Protein AF-A0A1Y5JZ80-F1 (afdb_monomer)

Solvent-accessible surface area (backbone atoms only — not comparable to full-atom values): 9994 Å² total; per-residue (Å²): 135,86,91,70,84,82,70,77,60,69,84,39,70,66,54,41,48,51,51,50,53,50,52,50,50,50,52,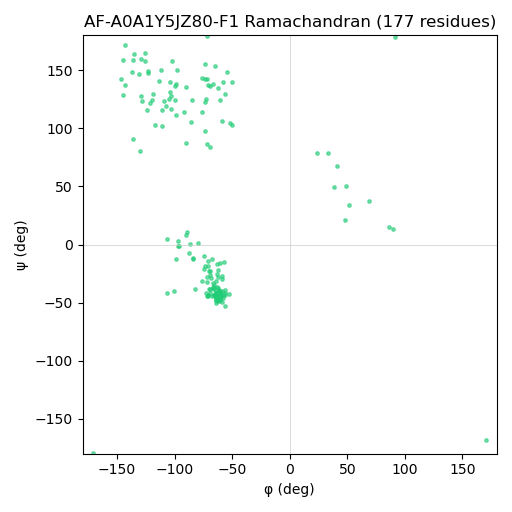53,53,50,50,54,50,49,64,58,58,73,42,54,38,54,43,29,85,79,48,58,80,76,39,93,56,36,66,60,50,42,40,58,75,70,63,65,69,82,45,95,40,28,35,41,36,38,39,32,30,85,92,37,70,45,34,67,58,26,48,68,44,52,56,52,50,50,55,53,37,47,74,71,58,29,46,77,45,81,44,55,39,81,80,45,101,58,63,75,48,65,29,23,37,19,35,35,33,28,42,33,86,67,49,70,27,32,37,31,56,52,49,61,37,84,73,38,49,80,64,90,34,70,58,57,52,40,52,53,36,43,73,74,72,38,78,63,60,41,73,52,36,84,51,51,17,43,45,40,72,50,120

Radius of gyration: 23.05 Å; Cα contacts (8 Å, |Δi|>4): 296; chains: 1; bounding box: 51×33×74 Å

Foldseek 3Di:
DDPDDPPQPCPDPVSVVVVVVVVVVVVVVVVVVCVLVVQKDFFAPPCLVVDPCLLVVLCVQVVPDQDPFKEKEWEAAPVDPLRVLLVVVVVVLVVLQVVLVYHYHYHHLVPGPDDSGQWDGWMWIAGNVSDTQETTYSDADRRNDDDPDPSSVSSVCVSVVHRNNYYRGGGIYRIGGRD

Sequence (179 aa):
MYLSKALLNLNNPKVRLYLLVLIWLVVVVSGLVYFQLASITTFDPQNEMTQSKWSEQFKRNIKWSPSENPKLIIVIDESCGCSKRAVSHMNQLQTHAVRNTYDVQIINQSLTATNLLPNTPGAVLLDASGELVYAGPLSQGLACSASSGFVELAIDNLAAGFNSNLVVTDSKGCYCKGS

Nearest PDB structures (foldseek):
  6ibl-assembly1_A  TM=6.800E-01  e=2.607E-03  Escherichia coli K-12
  1tho-assembly1_A  TM=7.320E-01  e=6.333E-03  Escherichia coli
  5zf2-assembly1_A  TM=5.881E-01  e=2.900E-02  Edwardsiella piscicida EIB202
  1x5e-assembly1_A  TM=6.288E-01  e=7.997E-02  Homo sapiens
  5jyv-assembly1_B  TM=5.848E-01  e=2.205E-01  Thermosynechococcus vestitus BP-1

pLDDT: mean 85.17, std 12.48, range [36.88, 96.88]

Mean predicted aligned error: 8.45 Å

Secondary structure (DSSP, 8-state):
---------TTSHHHHHHHHHHHHHHHHHHHHHHHHHTTEEES-TT-GGGSTTHHHHHHHHTT----SS-EEEEEE-TTSHHHHHHHHHHHHHHHHHHHTT-EEEEEEGGGSSS-SSSEESEEEEE-TTS-EEEEEES--BTT---SS-HHHHHHHHHHTT----EE--S-EEE-EEP-

Structure (mmCIF, N/CA/C/O backbone):
data_AF-A0A1Y5JZ80-F1
#
_entry.id   AF-A0A1Y5JZ80-F1
#
loop_
_atom_site.group_PDB
_atom_site.id
_atom_site.type_symbol
_atom_site.label_atom_id
_atom_site.label_alt_id
_atom_site.label_comp_id
_atom_site.label_asym_id
_atom_site.label_entity_id
_atom_site.label_seq_id
_atom_site.pdbx_PDB_ins_code
_atom_site.Cartn_x
_atom_site.Cartn_y
_atom_site.Cartn_z
_atom_site.occupancy
_atom_s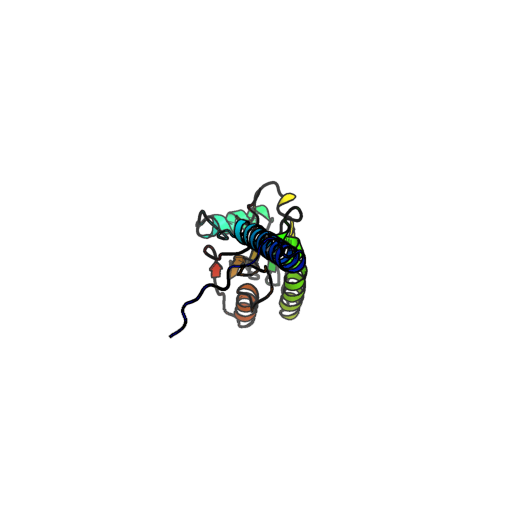ite.B_iso_or_equiv
_atom_site.auth_seq_id
_atom_site.auth_comp_id
_atom_site.auth_asym_id
_atom_site.auth_atom_id
_atom_site.pdbx_PDB_model_num
ATOM 1 N N . MET A 1 1 ? 16.178 -23.330 -56.245 1.00 36.88 1 MET A N 1
ATOM 2 C CA . MET A 1 1 ? 15.519 -22.080 -56.673 1.00 36.88 1 MET A CA 1
ATOM 3 C C . MET A 1 1 ? 15.925 -20.979 -55.695 1.00 36.88 1 MET A C 1
ATOM 5 O O . MET A 1 1 ? 15.458 -20.965 -54.570 1.00 36.88 1 MET A O 1
ATOM 9 N N . TYR A 1 2 ? 16.926 -20.191 -56.103 1.00 39.19 2 TYR A N 1
ATOM 10 C CA . TYR A 1 2 ? 17.380 -18.897 -55.564 1.00 39.19 2 TYR A CA 1
ATOM 11 C C . TYR A 1 2 ? 17.455 -18.680 -54.041 1.00 39.19 2 TYR A C 1
ATOM 13 O O . TYR A 1 2 ? 16.818 -17.792 -53.487 1.00 39.19 2 TYR A O 1
ATOM 21 N N . LEU A 1 3 ? 18.383 -19.385 -53.392 1.00 44.97 3 LEU A N 1
ATOM 22 C CA . LEU A 1 3 ? 19.111 -18.843 -52.240 1.00 44.97 3 LEU A CA 1
ATOM 23 C C . LEU A 1 3 ? 20.375 -18.158 -52.774 1.00 44.97 3 LEU A C 1
ATOM 25 O O . LEU A 1 3 ? 21.421 -18.787 -52.901 1.00 44.97 3 LEU A O 1
ATOM 29 N N . SER A 1 4 ? 20.275 -16.881 -53.150 1.00 42.75 4 SER A N 1
ATOM 30 C CA . SER A 1 4 ? 21.444 -16.097 -53.561 1.00 42.75 4 SER A CA 1
ATOM 31 C C . SER A 1 4 ? 21.414 -14.708 -52.940 1.00 42.75 4 SER A C 1
ATOM 33 O O . SER A 1 4 ? 20.842 -13.770 -53.482 1.00 42.75 4 SER A O 1
ATOM 35 N N . LYS A 1 5 ? 22.045 -14.628 -51.765 1.00 48.94 5 LYS A N 1
ATOM 36 C CA . LYS A 1 5 ? 22.928 -13.541 -51.327 1.00 48.94 5 LYS A CA 1
ATOM 37 C C . LYS A 1 5 ? 22.559 -12.145 -51.849 1.00 48.94 5 LYS A C 1
ATOM 39 O O . LYS A 1 5 ? 23.251 -11.587 -52.697 1.00 48.94 5 LYS A O 1
ATOM 44 N N . ALA A 1 6 ? 21.562 -11.523 -51.226 1.00 52.47 6 ALA A N 1
ATOM 45 C CA . ALA A 1 6 ? 21.610 -10.079 -51.044 1.00 52.47 6 ALA A CA 1
ATOM 46 C C . ALA A 1 6 ? 22.737 -9.796 -50.035 1.00 52.47 6 ALA A C 1
ATOM 48 O O . ALA A 1 6 ? 22.516 -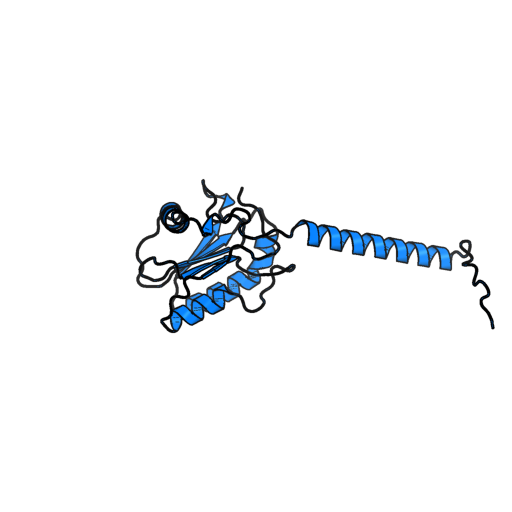9.747 -48.827 1.00 52.47 6 ALA A O 1
ATOM 49 N N . LEU A 1 7 ? 23.979 -9.715 -50.523 1.00 55.25 7 LEU A N 1
ATOM 50 C CA . LEU A 1 7 ? 25.083 -9.164 -49.746 1.00 55.25 7 LEU A CA 1
ATOM 51 C C . LEU A 1 7 ? 24.679 -7.731 -49.397 1.00 55.25 7 LEU A C 1
ATOM 53 O O . LEU A 1 7 ? 24.651 -6.866 -50.271 1.00 55.25 7 LEU A O 1
ATOM 57 N N . LEU A 1 8 ? 24.309 -7.498 -48.136 1.00 59.88 8 LEU A N 1
ATOM 58 C CA . LEU A 1 8 ? 24.167 -6.162 -47.569 1.00 59.88 8 LEU A CA 1
ATOM 59 C C . LEU A 1 8 ? 25.450 -5.396 -47.898 1.00 59.88 8 LEU A C 1
ATOM 61 O O . LEU A 1 8 ? 26.498 -5.639 -47.303 1.00 59.88 8 LEU A O 1
ATOM 65 N N . ASN A 1 9 ? 25.386 -4.507 -48.891 1.00 59.19 9 ASN A N 1
ATOM 66 C CA . ASN A 1 9 ? 26.498 -3.632 -49.217 1.00 59.19 9 ASN A CA 1
ATOM 67 C C . ASN A 1 9 ? 26.603 -2.590 -48.097 1.00 59.19 9 ASN A C 1
ATOM 69 O O . ASN A 1 9 ? 26.008 -1.514 -48.166 1.00 59.19 9 ASN A O 1
ATOM 73 N N . LEU A 1 10 ? 27.338 -2.957 -47.045 1.00 59.56 10 LEU A N 1
ATOM 74 C CA . LEU A 1 10 ? 27.595 -2.168 -45.837 1.00 59.56 10 LEU A CA 1
ATOM 75 C C . LEU A 1 10 ? 28.247 -0.806 -46.137 1.00 59.56 10 LEU A C 1
ATOM 77 O O . LEU A 1 10 ? 28.224 0.080 -45.287 1.00 59.56 10 LEU A O 1
ATOM 81 N N . ASN A 1 11 ? 28.783 -0.622 -47.348 1.00 66.38 11 ASN A N 1
ATOM 82 C CA . ASN A 1 11 ? 29.404 0.621 -47.800 1.00 66.38 11 ASN A CA 1
ATOM 83 C C . ASN A 1 11 ? 28.416 1.623 -48.422 1.00 66.38 11 ASN A C 1
ATOM 85 O O . ASN A 1 11 ? 28.797 2.757 -48.709 1.00 66.38 11 ASN A O 1
ATOM 89 N N . ASN A 1 12 ? 27.151 1.244 -48.642 1.00 79.94 12 ASN A N 1
ATOM 90 C CA . ASN A 1 12 ? 26.146 2.190 -49.117 1.00 79.94 12 ASN A CA 1
ATOM 91 C C . ASN A 1 12 ? 25.747 3.133 -47.962 1.00 79.94 12 ASN A C 1
ATOM 93 O O . ASN A 1 12 ? 25.259 2.652 -46.934 1.00 79.94 12 ASN A O 1
ATOM 97 N N . PRO A 1 13 ? 25.887 4.465 -48.112 1.00 79.81 13 PRO A N 1
ATOM 98 C CA . PRO A 1 13 ? 25.608 5.415 -47.035 1.00 79.81 13 PRO A CA 1
ATOM 99 C C . PRO A 1 13 ? 24.165 5.327 -46.520 1.00 79.81 13 PRO A C 1
ATOM 101 O O . PRO A 1 13 ? 23.934 5.535 -45.331 1.00 79.81 13 PRO A O 1
ATOM 104 N N . LYS A 1 14 ? 23.202 4.944 -47.374 1.00 84.56 14 LYS A N 1
ATOM 105 C CA . LYS A 1 14 ? 21.805 4.722 -46.969 1.00 84.56 14 LYS A CA 1
ATOM 106 C C . LYS A 1 14 ? 21.657 3.463 -46.112 1.00 84.56 14 LYS A C 1
ATOM 108 O O . LYS A 1 14 ? 20.998 3.507 -45.082 1.00 84.56 14 LYS A O 1
ATOM 113 N N . VAL A 1 15 ? 22.313 2.362 -46.492 1.00 83.19 15 VAL A N 1
ATOM 114 C CA . VAL A 1 15 ? 22.309 1.103 -45.718 1.00 83.19 15 VAL A CA 1
ATOM 115 C C . VAL A 1 15 ? 22.984 1.305 -44.361 1.00 83.19 15 VAL A C 1
ATOM 117 O O . VAL A 1 15 ? 22.452 0.865 -43.345 1.00 83.19 15 VAL A O 1
ATOM 120 N N . ARG A 1 16 ? 24.101 2.044 -44.318 1.00 85.44 16 ARG A N 1
ATOM 121 C CA . ARG A 1 16 ? 24.778 2.406 -43.065 1.00 85.44 16 ARG A CA 1
ATOM 122 C C . ARG A 1 16 ? 23.883 3.250 -42.155 1.00 85.44 16 ARG A C 1
ATOM 124 O O . ARG A 1 16 ? 23.834 2.991 -40.958 1.00 85.44 16 ARG A O 1
ATOM 131 N N . LEU A 1 17 ? 23.162 4.226 -42.714 1.00 89.38 17 LEU A N 1
ATOM 132 C CA . LEU A 1 17 ? 22.209 5.044 -41.961 1.00 89.38 17 LEU A CA 1
ATOM 133 C C . LEU A 1 17 ? 21.079 4.186 -41.374 1.00 89.38 17 LEU A C 1
ATOM 135 O O . LEU A 1 17 ? 20.812 4.283 -40.181 1.00 89.38 17 LEU A O 1
ATOM 139 N N . TYR A 1 18 ? 20.456 3.316 -42.175 1.00 91.94 18 TYR A N 1
ATOM 140 C CA . TYR A 1 18 ? 19.393 2.433 -41.685 1.00 91.94 18 TYR A CA 1
ATOM 141 C C . TYR A 1 18 ? 19.884 1.491 -40.583 1.00 91.94 18 TYR A C 1
ATOM 143 O O . TYR A 1 18 ? 19.189 1.328 -39.586 1.00 91.94 18 TYR A O 1
ATOM 151 N N . LEU A 1 19 ? 21.090 0.926 -40.711 1.00 91.81 19 LEU A N 1
ATOM 152 C CA . LEU A 1 19 ? 21.688 0.100 -39.658 1.00 91.81 19 LEU A CA 1
ATOM 153 C C . LEU A 1 19 ? 21.948 0.897 -38.376 1.00 91.81 19 LEU A C 1
ATOM 155 O O . LEU A 1 19 ? 21.644 0.403 -37.297 1.00 91.81 19 LEU A O 1
ATOM 159 N N . LEU A 1 20 ? 22.451 2.132 -38.477 1.00 93.25 20 LEU A N 1
ATOM 160 C CA . LEU A 1 20 ? 22.645 3.004 -37.314 1.00 93.25 20 LEU A CA 1
ATOM 161 C C . LEU A 1 20 ? 21.319 3.334 -36.620 1.00 93.25 20 LEU A C 1
ATOM 163 O O . LEU A 1 20 ? 21.247 3.259 -35.397 1.00 93.25 2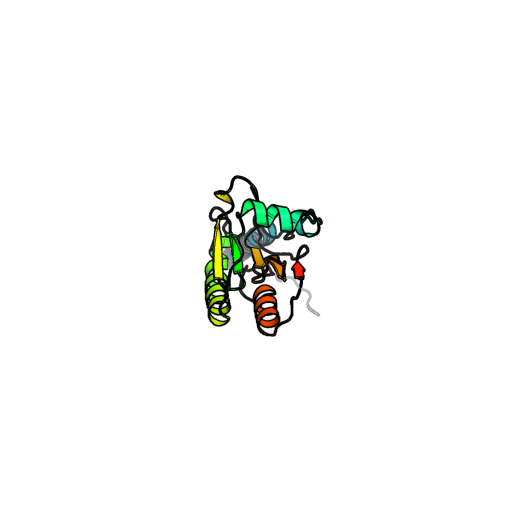0 LEU A O 1
ATOM 167 N N . VAL A 1 21 ? 20.266 3.643 -37.383 1.00 95.31 21 VAL A N 1
ATOM 168 C CA . VAL A 1 21 ? 18.922 3.896 -36.838 1.00 95.31 21 VAL A CA 1
ATOM 169 C C . VAL A 1 21 ? 18.358 2.643 -36.169 1.00 95.31 21 VAL A C 1
ATOM 171 O O . VAL A 1 21 ? 17.790 2.738 -35.086 1.00 95.31 21 VAL A O 1
ATOM 174 N N . LEU A 1 22 ? 18.545 1.467 -36.772 1.00 95.19 22 LEU A N 1
ATOM 175 C CA . LEU A 1 22 ? 18.059 0.201 -36.225 1.00 95.19 22 LEU A CA 1
ATOM 176 C C . LEU A 1 22 ? 18.806 -0.165 -34.935 1.00 95.19 22 LEU A C 1
ATOM 178 O O . LEU A 1 22 ? 18.168 -0.497 -33.941 1.00 95.19 22 LEU A O 1
ATOM 182 N N . ILE A 1 23 ? 20.135 -0.024 -34.907 1.00 95.44 23 ILE A N 1
ATOM 183 C CA . ILE A 1 23 ? 20.946 -0.225 -33.695 1.00 95.44 23 ILE A CA 1
ATOM 184 C C . ILE A 1 23 ? 20.528 0.761 -32.603 1.00 95.44 23 ILE A C 1
ATOM 186 O O . ILE A 1 23 ? 20.304 0.348 -31.468 1.00 95.44 23 ILE A O 1
ATOM 190 N N . TRP A 1 24 ? 20.379 2.045 -32.935 1.00 96.69 24 TRP A N 1
ATOM 191 C CA . TRP A 1 24 ? 19.922 3.059 -31.986 1.00 96.69 24 TRP A CA 1
ATOM 192 C C . TRP A 1 24 ? 18.549 2.704 -31.406 1.00 96.69 24 TRP A C 1
ATOM 194 O O . TRP A 1 24 ? 18.373 2.726 -30.190 1.00 96.69 24 TRP A O 1
ATOM 204 N N . LEU A 1 25 ? 17.604 2.293 -32.256 1.00 96.88 25 LEU A N 1
ATOM 205 C CA . LEU A 1 25 ? 16.268 1.880 -31.835 1.00 96.88 25 LEU A CA 1
ATOM 206 C C . LEU A 1 25 ? 16.322 0.657 -30.909 1.00 96.88 25 LEU A C 1
ATOM 208 O O . LEU A 1 25 ? 15.669 0.656 -29.869 1.00 96.88 25 LEU A O 1
ATOM 212 N N . VAL A 1 26 ? 17.144 -0.348 -31.226 1.00 96.31 26 VAL A N 1
ATOM 213 C CA . VAL A 1 26 ? 17.342 -1.529 -30.369 1.00 96.31 26 VAL A CA 1
ATOM 214 C C . VAL A 1 26 ? 17.944 -1.145 -29.017 1.00 96.31 26 VAL A C 1
ATOM 216 O O . VAL A 1 26 ? 17.473 -1.637 -27.992 1.00 96.31 26 VAL A O 1
ATOM 219 N N . VAL A 1 27 ? 18.939 -0.254 -28.980 1.00 96.12 27 VAL A N 1
ATOM 220 C CA . VAL A 1 27 ? 19.565 0.213 -27.729 1.00 96.12 27 VAL A CA 1
ATOM 221 C C . VAL A 1 27 ? 18.563 0.978 -26.865 1.00 96.12 27 VAL A C 1
ATOM 223 O O . VAL A 1 27 ? 18.467 0.708 -25.670 1.00 96.12 27 VAL A O 1
ATOM 226 N N . VAL A 1 28 ? 17.779 1.884 -27.456 1.00 95.69 28 VAL A N 1
ATOM 227 C CA . VAL A 1 28 ? 16.748 2.646 -26.734 1.00 95.69 28 VAL A CA 1
ATOM 228 C C . VAL A 1 28 ? 15.671 1.717 -26.178 1.00 95.69 28 VAL A C 1
ATOM 230 O O . VAL A 1 28 ? 15.364 1.789 -24.990 1.00 95.69 28 VAL A O 1
ATOM 233 N N . VAL A 1 29 ? 15.133 0.808 -26.997 1.00 94.31 29 VAL A N 1
ATOM 234 C CA . VAL A 1 29 ? 14.112 -0.158 -26.559 1.00 94.31 29 VAL A CA 1
ATOM 235 C C . VAL A 1 29 ? 14.656 -1.065 -25.455 1.00 94.31 29 VAL A C 1
ATOM 237 O O . VAL A 1 29 ? 13.993 -1.247 -24.437 1.00 94.31 29 VAL A O 1
ATOM 240 N N . SER A 1 30 ? 15.879 -1.578 -25.603 1.00 91.81 30 SER A N 1
ATOM 241 C CA . SER A 1 30 ? 16.511 -2.430 -24.585 1.00 91.81 30 SER A CA 1
ATOM 242 C C . SER A 1 30 ? 16.735 -1.678 -23.274 1.00 91.81 30 SER A C 1
ATOM 244 O O . SER A 1 30 ? 16.457 -2.217 -22.205 1.00 91.81 30 SER A O 1
ATOM 246 N N . GLY A 1 31 ? 17.175 -0.418 -23.345 1.00 89.12 31 GLY A N 1
ATOM 247 C CA . GLY A 1 31 ? 17.316 0.447 -22.177 1.00 89.12 31 GLY A CA 1
ATOM 248 C C . GLY A 1 31 ? 15.982 0.667 -21.464 1.00 89.12 31 GLY A C 1
ATOM 249 O O . GLY A 1 31 ? 15.894 0.466 -20.255 1.00 89.12 31 GLY A O 1
ATOM 250 N N . LEU A 1 32 ? 14.921 1.000 -22.204 1.00 84.81 32 LEU A N 1
ATOM 251 C CA . LEU A 1 32 ? 13.579 1.186 -21.640 1.00 84.81 32 LEU A CA 1
ATOM 252 C C . LEU A 1 32 ? 13.061 -0.080 -20.947 1.00 84.81 32 LEU A C 1
ATOM 254 O O . LEU A 1 32 ? 12.535 0.010 -19.839 1.00 84.81 32 LEU A O 1
ATOM 258 N N . VAL A 1 33 ? 13.243 -1.252 -21.562 1.00 83.00 33 VAL A N 1
ATOM 259 C CA . VAL A 1 33 ? 12.852 -2.538 -20.964 1.00 83.00 33 VAL A CA 1
ATOM 260 C C . VAL A 1 33 ? 13.654 -2.813 -19.694 1.00 83.00 33 VAL A C 1
ATOM 262 O O . VAL A 1 33 ? 13.068 -3.160 -18.671 1.00 83.00 33 VAL A O 1
ATOM 265 N N . TYR A 1 34 ? 14.972 -2.607 -19.721 1.00 83.81 34 TYR A N 1
ATOM 266 C CA . TYR A 1 34 ? 15.826 -2.803 -18.551 1.00 83.81 34 TYR A CA 1
ATOM 267 C C . TYR A 1 34 ? 15.391 -1.922 -17.372 1.00 83.81 34 TYR A C 1
ATOM 269 O O . TYR A 1 34 ? 15.177 -2.429 -16.273 1.00 83.81 34 TYR A O 1
ATOM 277 N N . PHE A 1 35 ? 15.184 -0.621 -17.602 1.00 75.38 35 PHE A N 1
ATOM 278 C CA . PHE A 1 35 ? 14.772 0.305 -16.543 1.00 75.38 35 PHE A CA 1
ATOM 279 C C . PHE A 1 35 ? 13.374 0.001 -15.988 1.00 75.38 35 PHE A C 1
ATOM 281 O O . PHE A 1 35 ? 13.156 0.159 -14.787 1.00 75.38 35 PHE A O 1
ATOM 288 N N . GLN A 1 36 ? 12.436 -0.458 -16.825 1.00 69.00 36 GLN A N 1
ATOM 289 C CA . GLN A 1 36 ? 11.102 -0.846 -16.356 1.00 69.00 36 GLN A CA 1
ATOM 29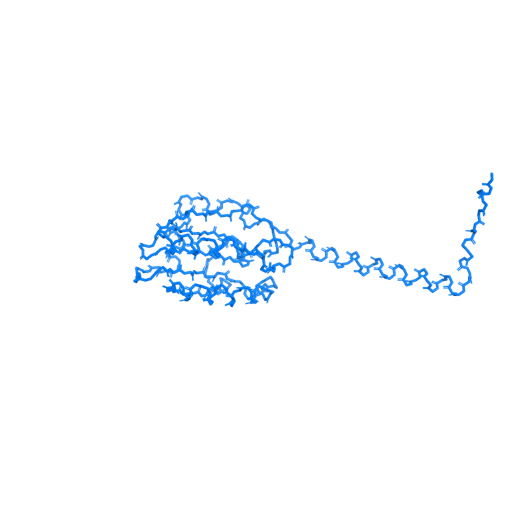0 C C . GLN A 1 36 ? 11.126 -2.140 -15.538 1.00 69.00 36 GLN A C 1
ATOM 292 O O . GLN A 1 36 ? 10.501 -2.205 -14.481 1.00 69.00 36 GLN A O 1
ATOM 297 N N . LEU A 1 37 ? 11.858 -3.160 -15.994 1.00 72.69 37 LEU A N 1
ATOM 298 C CA . LEU A 1 37 ? 11.878 -4.464 -15.330 1.00 72.69 37 LEU A CA 1
ATOM 299 C C . LEU A 1 37 ? 12.724 -4.473 -14.050 1.00 72.69 37 LEU A C 1
ATOM 301 O O . LEU A 1 37 ? 12.376 -5.175 -13.104 1.00 72.69 37 LEU A O 1
ATOM 305 N N . ALA A 1 38 ? 13.788 -3.668 -13.979 1.00 69.12 38 ALA A N 1
ATOM 306 C CA . ALA A 1 38 ? 14.652 -3.583 -12.798 1.00 69.12 38 ALA A CA 1
ATOM 307 C C . ALA A 1 38 ? 13.932 -3.065 -11.537 1.00 69.12 38 ALA A C 1
ATOM 309 O O . ALA A 1 38 ? 14.439 -3.240 -10.434 1.00 69.12 38 ALA A O 1
ATOM 310 N N . SER A 1 39 ? 12.762 -2.436 -11.688 1.00 66.75 39 SER A N 1
ATOM 311 C CA . SER A 1 39 ? 11.982 -1.877 -10.574 1.00 66.75 39 SER A CA 1
ATOM 312 C C . SER A 1 39 ? 10.861 -2.802 -10.079 1.00 66.75 39 SER A C 1
ATOM 314 O O . SER A 1 39 ? 10.083 -2.396 -9.219 1.00 66.75 39 SER A O 1
ATOM 316 N N . ILE A 1 40 ? 10.730 -4.017 -10.627 1.00 75.88 40 ILE A N 1
ATOM 317 C CA . ILE A 1 40 ? 9.681 -4.955 -10.214 1.00 75.88 40 ILE A CA 1
ATOM 318 C C . ILE A 1 40 ? 10.155 -5.743 -9.000 1.00 75.88 40 ILE A C 1
ATOM 320 O O . ILE A 1 40 ? 11.160 -6.449 -9.058 1.00 75.88 40 ILE A O 1
ATOM 324 N N . THR A 1 41 ? 9.376 -5.696 -7.928 1.00 82.94 41 THR A N 1
ATOM 325 C CA . THR A 1 41 ? 9.593 -6.514 -6.734 1.00 82.94 41 THR A CA 1
ATOM 326 C C . THR A 1 41 ? 8.272 -7.114 -6.259 1.00 82.94 41 THR A C 1
ATOM 328 O O . THR A 1 41 ? 7.192 -6.694 -6.683 1.00 82.94 41 THR A O 1
ATOM 331 N N . THR A 1 42 ? 8.356 -8.127 -5.401 1.00 86.31 42 THR A N 1
ATOM 332 C CA . THR A 1 42 ? 7.207 -8.637 -4.641 1.00 86.31 42 THR A CA 1
ATOM 333 C C . THR A 1 42 ? 6.835 -7.628 -3.561 1.00 86.31 42 THR A C 1
ATOM 335 O O . THR A 1 42 ? 7.737 -7.021 -2.993 1.00 86.31 42 THR A O 1
ATOM 338 N N . PHE A 1 43 ? 5.548 -7.433 -3.276 1.00 87.50 43 PHE A N 1
ATOM 339 C CA . PHE A 1 43 ? 5.071 -6.426 -2.326 1.00 87.50 43 PHE A CA 1
ATOM 340 C C . PHE A 1 43 ? 5.522 -6.683 -0.881 1.00 87.50 43 PHE A C 1
ATOM 342 O O . PHE A 1 43 ? 5.995 -5.757 -0.233 1.00 87.50 43 PHE A O 1
ATOM 349 N N . ASP A 1 44 ? 5.466 -7.925 -0.409 1.00 89.88 44 ASP A N 1
ATOM 350 C CA . ASP A 1 44 ? 5.954 -8.317 0.917 1.00 89.88 44 ASP A CA 1
ATOM 351 C C . ASP A 1 44 ? 6.878 -9.544 0.809 1.00 89.88 44 ASP A C 1
ATOM 353 O O . ASP A 1 44 ? 6.453 -10.677 1.032 1.00 89.88 44 ASP A O 1
ATOM 357 N N . PRO A 1 45 ? 8.160 -9.352 0.440 1.00 86.12 45 PRO A N 1
ATOM 358 C CA . PRO A 1 45 ? 9.090 -10.458 0.209 1.00 86.12 45 PRO A CA 1
ATOM 359 C C . PRO A 1 45 ? 9.352 -11.326 1.445 1.00 86.12 45 PRO A C 1
ATOM 361 O O . PRO A 1 45 ? 9.814 -12.455 1.301 1.00 86.12 45 PRO A O 1
ATOM 364 N N . GLN A 1 46 ? 9.113 -10.785 2.644 1.00 87.44 46 GLN A N 1
ATOM 365 C CA . GLN A 1 46 ? 9.388 -11.443 3.922 1.00 87.44 46 GLN A CA 1
ATOM 366 C C . GLN A 1 46 ? 8.114 -11.915 4.636 1.00 87.44 46 GLN A C 1
ATOM 368 O O . GLN A 1 46 ? 8.198 -12.440 5.748 1.00 87.44 46 GLN A O 1
ATOM 373 N N . ASN A 1 47 ? 6.946 -11.770 3.999 1.00 88.44 47 ASN A N 1
ATOM 374 C CA . ASN A 1 47 ? 5.636 -12.094 4.565 1.00 88.44 47 ASN A CA 1
ATOM 375 C C . ASN A 1 47 ? 5.401 -11.453 5.946 1.00 88.44 47 ASN A C 1
ATOM 377 O O . ASN A 1 47 ? 4.758 -12.046 6.818 1.00 88.44 47 ASN A O 1
ATOM 381 N N . GLU A 1 48 ? 5.933 -10.248 6.163 1.00 87.56 48 GLU A N 1
ATOM 382 C CA . GLU A 1 48 ? 5.775 -9.484 7.402 1.00 87.56 48 GLU A CA 1
ATOM 383 C C . GLU A 1 48 ? 4.301 -9.262 7.737 1.00 87.56 48 GLU A C 1
ATOM 385 O O . GLU A 1 48 ? 3.900 -9.414 8.888 1.00 87.56 48 GLU A O 1
ATOM 390 N N . MET A 1 49 ? 3.472 -9.004 6.728 1.00 87.75 49 MET A N 1
ATOM 391 C CA . MET A 1 49 ? 2.055 -8.689 6.895 1.00 87.75 49 MET A CA 1
ATOM 392 C C . MET A 1 49 ? 1.204 -9.902 7.272 1.00 87.75 49 MET A 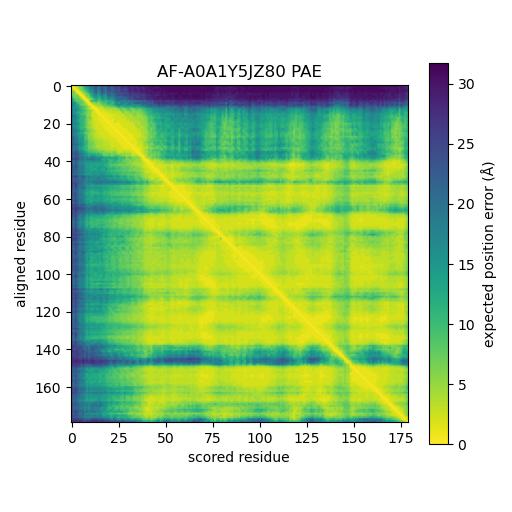C 1
ATOM 394 O O . MET A 1 49 ? 0.104 -9.745 7.797 1.00 87.75 49 MET A O 1
ATOM 398 N N . THR A 1 50 ? 1.720 -11.113 7.047 1.00 85.94 50 THR A N 1
ATOM 399 C CA . THR A 1 50 ? 1.061 -12.366 7.456 1.00 85.94 50 THR A CA 1
ATOM 400 C C . THR A 1 50 ? 1.376 -12.719 8.914 1.00 85.94 50 THR A C 1
ATOM 402 O O . THR A 1 50 ? 0.734 -13.583 9.514 1.00 85.94 50 THR A O 1
ATOM 405 N N . GLN A 1 51 ? 2.359 -12.055 9.530 1.00 85.00 51 GLN A N 1
ATOM 406 C CA . GLN A 1 51 ? 2.701 -12.301 10.927 1.00 85.00 51 GLN A CA 1
ATOM 407 C C . GLN A 1 51 ? 1.586 -11.796 11.850 1.00 85.00 51 GLN A C 1
ATOM 409 O O . GLN A 1 51 ? 1.109 -10.670 11.714 1.00 85.00 51 GLN A O 1
ATOM 414 N N . SER A 1 52 ? 1.221 -12.586 12.868 1.00 77.31 52 SER A N 1
ATOM 415 C CA . SER A 1 52 ? 0.051 -12.296 13.721 1.00 77.31 52 SER A CA 1
ATOM 416 C C . SER A 1 52 ? 0.116 -10.969 14.489 1.00 77.31 52 SER A C 1
ATOM 418 O O . SER A 1 52 ? -0.897 -10.504 15.003 1.00 77.31 52 SER A O 1
ATOM 420 N N . LYS A 1 53 ? 1.301 -10.356 14.593 1.00 87.69 53 LYS A N 1
ATOM 421 C CA . LYS A 1 53 ? 1.525 -9.099 15.320 1.00 87.69 53 LYS A CA 1
ATOM 422 C C . LYS A 1 53 ? 1.569 -7.866 14.423 1.00 87.69 53 LYS A C 1
ATOM 424 O O . LYS A 1 53 ? 1.532 -6.761 14.967 1.00 87.69 53 LYS A O 1
ATOM 429 N N . TRP A 1 54 ? 1.661 -8.033 13.103 1.00 91.75 54 TRP A N 1
ATOM 430 C CA . TRP A 1 54 ? 1.887 -6.917 12.189 1.00 91.75 54 TRP A CA 1
ATOM 431 C C . TRP A 1 54 ? 0.724 -5.920 12.211 1.00 91.75 54 TRP A C 1
ATOM 433 O O . TRP A 1 54 ? 0.956 -4.732 12.411 1.00 91.75 54 TRP A O 1
ATOM 443 N N . SER A 1 55 ? -0.524 -6.387 12.119 1.00 89.44 55 SER A N 1
ATOM 444 C CA . SER A 1 55 ? -1.713 -5.517 12.135 1.00 89.44 55 SER A CA 1
ATOM 445 C C . SER A 1 55 ? -1.811 -4.685 13.421 1.00 89.44 55 SER A C 1
ATOM 447 O O . SER A 1 55 ? -2.102 -3.489 13.391 1.00 89.44 55 SER A O 1
ATOM 449 N N . GLU A 1 56 ? -1.490 -5.289 14.565 1.00 90.38 56 GLU A N 1
ATOM 450 C CA . GLU A 1 56 ? -1.457 -4.611 15.861 1.00 90.38 56 GLU A CA 1
ATOM 451 C C . GLU A 1 56 ? -0.293 -3.615 15.975 1.00 90.38 56 GLU A C 1
ATOM 453 O O . GLU A 1 56 ? -0.443 -2.537 16.554 1.00 90.38 56 GLU A O 1
ATOM 458 N N . GLN A 1 57 ? 0.879 -3.946 15.425 1.00 91.75 57 GLN A N 1
ATOM 459 C CA . GLN A 1 57 ? 2.011 -3.016 15.332 1.00 91.75 57 GLN A CA 1
ATOM 460 C C . GLN A 1 57 ? 1.681 -1.829 14.429 1.00 91.75 57 GLN A C 1
ATOM 462 O O . GLN A 1 57 ? 1.917 -0.689 14.824 1.00 91.75 57 GLN A O 1
ATOM 467 N N . PHE A 1 58 ? 1.076 -2.086 13.271 1.00 92.19 58 PHE A N 1
ATOM 468 C CA . PHE A 1 58 ? 0.621 -1.065 12.340 1.00 92.19 58 PHE A CA 1
ATOM 469 C C . PHE A 1 58 ? -0.339 -0.093 13.032 1.00 92.19 58 PHE A C 1
ATOM 471 O O . PHE A 1 58 ? -0.063 1.106 13.065 1.00 92.19 58 PHE A O 1
ATOM 478 N N . LYS A 1 59 ? -1.394 -0.605 13.690 1.00 92.00 59 LYS A N 1
ATOM 479 C CA . LYS A 1 59 ? -2.356 0.210 14.454 1.00 92.00 59 LYS A CA 1
ATOM 480 C C . LYS A 1 59 ? -1.684 1.067 15.528 1.00 92.00 59 LYS A C 1
ATOM 482 O O . LYS A 1 59 ? -2.026 2.240 15.670 1.00 92.00 59 LYS A O 1
ATOM 487 N N . ARG A 1 60 ? -0.699 0.529 16.257 1.00 91.88 60 ARG A N 1
ATOM 488 C CA . ARG A 1 60 ? 0.072 1.308 17.244 1.00 91.88 60 ARG A CA 1
ATOM 489 C C . ARG A 1 60 ? 0.912 2.407 16.597 1.00 91.88 60 ARG A C 1
ATOM 491 O O . ARG A 1 60 ? 0.913 3.529 17.098 1.00 91.88 60 ARG A O 1
ATOM 498 N N . ASN A 1 61 ? 1.587 2.109 15.490 1.00 91.00 61 ASN A N 1
ATOM 499 C CA . ASN A 1 61 ? 2.468 3.057 14.805 1.00 91.00 61 ASN A CA 1
ATOM 500 C C . ASN A 1 61 ? 1.693 4.235 14.201 1.00 91.00 61 ASN A C 1
ATOM 502 O O . ASN A 1 61 ? 2.182 5.363 14.222 1.00 91.00 61 ASN A O 1
ATOM 506 N N . ILE A 1 62 ? 0.459 4.003 13.743 1.00 90.69 62 ILE A N 1
ATOM 507 C CA . ILE A 1 62 ? -0.429 5.072 13.261 1.00 90.69 62 ILE A CA 1
ATOM 508 C C . ILE A 1 62 ? -1.251 5.736 14.377 1.00 90.69 62 ILE A C 1
ATOM 510 O O . ILE A 1 62 ? -2.043 6.630 14.088 1.00 90.69 62 ILE A O 1
ATOM 514 N N . LYS A 1 63 ? -1.082 5.306 15.640 1.00 90.50 63 LYS A N 1
ATOM 515 C CA . LYS A 1 63 ? -1.900 5.723 16.795 1.00 90.50 63 LYS A CA 1
ATOM 516 C C . LYS A 1 63 ? -3.399 5.624 16.494 1.00 90.50 63 LYS A C 1
ATOM 518 O O . LYS A 1 63 ? -4.144 6.587 16.667 1.00 90.50 63 LYS A O 1
ATOM 523 N N . TRP A 1 64 ? -3.819 4.467 15.987 1.00 89.56 64 TRP A N 1
ATOM 524 C CA . TRP A 1 64 ? -5.204 4.235 15.601 1.00 89.56 64 TRP A CA 1
ATOM 525 C C . TRP A 1 64 ? -6.150 4.451 16.790 1.00 89.56 64 TRP A C 1
ATOM 527 O O . TRP A 1 64 ? -5.856 4.053 17.918 1.00 89.56 64 TRP A O 1
ATOM 537 N N . SER A 1 65 ? -7.291 5.071 16.508 1.00 86.56 65 SER A N 1
ATOM 538 C CA . SER A 1 65 ? -8.386 5.304 17.444 1.00 86.56 65 SER A CA 1
ATOM 539 C C . SER A 1 65 ? -9.688 4.867 16.776 1.00 86.56 65 SER A C 1
ATOM 541 O O . SER A 1 65 ? -9.806 5.067 15.559 1.00 86.56 65 SER A O 1
ATOM 543 N N . PRO A 1 66 ? -10.663 4.343 17.543 1.00 85.81 66 PRO A N 1
ATOM 544 C CA . PRO A 1 66 ? -12.006 4.083 17.040 1.00 85.81 66 PRO A CA 1
ATOM 545 C C . PRO A 1 66 ? -12.582 5.312 16.335 1.00 85.81 66 PRO A C 1
ATOM 547 O O . PRO A 1 66 ? -12.376 6.442 16.791 1.00 85.81 66 PRO A O 1
ATOM 550 N N . SER A 1 67 ? -13.271 5.077 15.220 1.00 84.44 67 SER A N 1
ATOM 551 C CA . SER A 1 67 ? -13.977 6.092 14.431 1.00 84.44 67 SER A CA 1
ATOM 552 C C . SER A 1 67 ? -15.409 5.622 14.188 1.00 84.44 67 SER A C 1
ATOM 554 O O . SER A 1 67 ? -15.698 4.431 14.280 1.00 84.44 67 SER A O 1
ATOM 556 N N . GLU A 1 68 ? -16.304 6.553 13.871 1.00 89.06 68 GLU A N 1
ATOM 557 C CA . GLU A 1 68 ? -17.662 6.216 13.428 1.00 89.06 68 GLU A CA 1
ATOM 558 C C . GLU A 1 68 ? -17.648 5.539 12.050 1.00 89.06 68 GLU A C 1
ATOM 560 O O . GLU A 1 68 ? -18.494 4.694 11.765 1.00 89.06 68 GLU A O 1
ATOM 565 N N . ASN A 1 69 ? -16.648 5.863 11.224 1.00 94.12 69 ASN A N 1
ATOM 566 C CA . ASN A 1 69 ? -16.524 5.382 9.855 1.00 94.12 69 ASN A CA 1
ATOM 567 C C . ASN A 1 69 ? -15.331 4.426 9.686 1.00 94.12 69 ASN A C 1
ATOM 569 O O . ASN A 1 69 ? -14.297 4.603 10.342 1.00 94.12 69 ASN A O 1
ATOM 573 N N . PRO A 1 70 ? -15.412 3.459 8.752 1.00 95.56 70 PRO A N 1
ATOM 574 C CA . PRO A 1 70 ? -14.242 2.731 8.272 1.00 95.56 70 PRO A CA 1
ATOM 575 C C . PRO A 1 70 ? -13.159 3.685 7.766 1.00 95.56 70 PRO A C 1
ATOM 577 O O . PRO A 1 70 ? -13.459 4.749 7.221 1.00 95.56 70 PRO A O 1
ATOM 580 N N . LYS A 1 71 ? -11.891 3.295 7.910 1.00 95.88 71 LYS A N 1
ATOM 581 C CA . LYS A 1 71 ? -10.745 4.132 7.548 1.00 95.88 71 LYS A CA 1
ATOM 582 C C . LYS A 1 71 ? -9.860 3.450 6.516 1.00 95.88 71 LYS A C 1
ATOM 584 O O . LYS A 1 71 ? -9.305 2.382 6.765 1.00 95.88 71 LYS A O 1
ATOM 589 N N . LEU A 1 72 ? -9.682 4.111 5.378 1.00 96.19 72 LEU A N 1
ATOM 590 C CA . LEU A 1 72 ? -8.705 3.777 4.354 1.00 96.19 72 LEU A CA 1
ATOM 591 C C . LEU A 1 72 ? -7.406 4.550 4.615 1.00 96.19 72 LEU A C 1
ATOM 593 O O . LEU A 1 72 ? -7.353 5.774 4.490 1.00 96.19 72 LEU A O 1
ATOM 597 N N . ILE A 1 73 ? -6.337 3.829 4.932 1.00 96.06 73 ILE A N 1
ATOM 598 C CA . ILE A 1 73 ? -4.994 4.375 5.102 1.00 96.06 73 ILE A CA 1
ATOM 599 C C . ILE A 1 73 ? -4.173 4.048 3.858 1.00 96.06 73 ILE A C 1
ATOM 601 O O . ILE A 1 73 ? -3.906 2.885 3.571 1.00 96.06 73 ILE A O 1
ATOM 605 N N . ILE A 1 74 ? -3.738 5.070 3.129 1.00 94.75 74 ILE A N 1
ATOM 606 C CA . ILE A 1 74 ? -2.834 4.936 1.986 1.00 94.75 74 ILE A CA 1
ATOM 607 C C . ILE A 1 74 ? -1.422 5.271 2.459 1.00 94.75 74 ILE A C 1
ATOM 609 O O . ILE A 1 74 ? -1.178 6.356 2.984 1.00 94.75 74 ILE A O 1
ATOM 613 N N . VAL A 1 75 ? -0.481 4.353 2.260 1.00 94.12 75 VAL A N 1
ATOM 614 C CA . VAL A 1 75 ? 0.920 4.525 2.652 1.00 94.12 75 VAL A CA 1
ATOM 615 C C . VAL A 1 75 ? 1.772 4.702 1.401 1.00 94.12 75 VAL A C 1
ATOM 617 O O . VAL A 1 75 ? 1.776 3.856 0.501 1.00 94.12 75 VAL A O 1
ATOM 620 N N . ILE A 1 76 ? 2.499 5.814 1.346 1.00 92.81 76 ILE A N 1
ATOM 621 C CA . ILE A 1 76 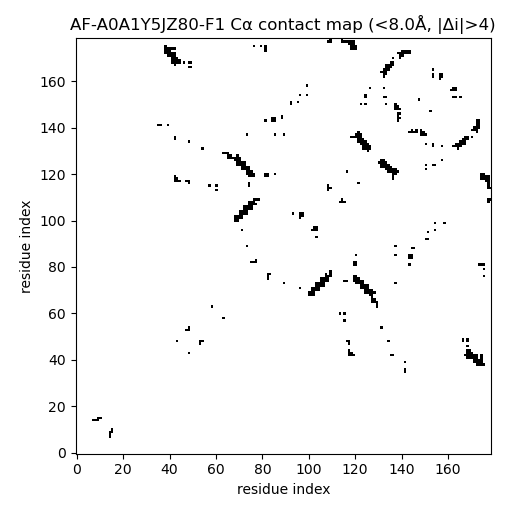? 3.359 6.193 0.224 1.00 92.81 76 ILE A CA 1
ATOM 622 C C . ILE A 1 76 ? 4.777 6.486 0.696 1.00 92.81 76 ILE A C 1
ATOM 624 O O . ILE A 1 76 ? 5.018 6.727 1.876 1.00 92.81 76 ILE A O 1
ATOM 628 N N . ASP A 1 77 ? 5.697 6.534 -0.259 1.00 90.88 77 ASP A N 1
ATOM 629 C CA . ASP A 1 77 ? 7.009 7.151 -0.094 1.00 90.88 77 ASP A CA 1
ATOM 630 C C . ASP A 1 77 ? 7.198 8.214 -1.185 1.00 90.88 77 ASP A C 1
ATOM 632 O O . ASP A 1 77 ? 7.213 7.896 -2.376 1.00 90.88 77 ASP A O 1
ATOM 636 N N . GLU A 1 78 ? 7.310 9.487 -0.809 1.00 86.81 78 GLU A N 1
ATOM 637 C CA . GLU A 1 78 ? 7.484 10.593 -1.767 1.00 86.81 78 GLU A CA 1
ATOM 638 C C . GLU A 1 78 ? 8.852 10.603 -2.467 1.00 86.81 78 GLU A C 1
ATOM 640 O O . GLU A 1 78 ? 8.983 11.149 -3.571 1.00 86.81 78 GLU A O 1
ATOM 645 N N . SER A 1 79 ? 9.865 9.973 -1.864 1.00 83.38 79 SER A N 1
ATOM 646 C CA . SER A 1 79 ? 11.184 9.810 -2.483 1.00 83.38 79 SER A CA 1
ATOM 647 C C . SER A 1 79 ? 11.148 8.812 -3.651 1.00 83.38 79 SER A C 1
ATOM 649 O O . SER A 1 79 ? 11.996 8.846 -4.547 1.00 83.38 79 SER A O 1
ATOM 651 N N . CYS A 1 80 ? 10.104 7.981 -3.703 1.00 82.12 80 CYS A N 1
ATOM 652 C CA . CYS A 1 80 ? 9.911 6.923 -4.679 1.00 82.12 80 CYS A CA 1
ATOM 653 C C . CYS A 1 80 ? 9.139 7.377 -5.935 1.00 82.12 80 CYS A C 1
ATOM 655 O O . CYS A 1 80 ? 8.071 7.994 -5.885 1.00 82.12 80 CYS A O 1
ATOM 657 N N . GLY A 1 81 ? 9.630 6.974 -7.113 1.00 81.88 81 GLY A N 1
ATOM 658 C CA . GLY A 1 81 ? 8.964 7.230 -8.396 1.00 81.88 81 GLY A CA 1
ATOM 659 C C . GLY A 1 81 ? 7.656 6.451 -8.614 1.00 81.88 81 GLY A C 1
ATOM 660 O O . GLY A 1 81 ? 6.799 6.927 -9.359 1.00 81.88 81 GLY A O 1
ATOM 661 N N . CYS A 1 82 ? 7.474 5.282 -7.982 1.00 83.69 82 CYS A N 1
ATOM 662 C CA . CYS A 1 82 ? 6.229 4.506 -8.090 1.00 83.69 82 CYS A CA 1
ATOM 663 C C . CYS A 1 82 ? 5.048 5.252 -7.425 1.00 83.69 82 CYS A C 1
ATOM 665 O O . CYS A 1 82 ? 3.968 5.303 -8.011 1.00 83.69 82 CYS A O 1
ATOM 667 N N . SER A 1 83 ? 5.261 5.940 -6.292 1.00 85.00 83 SER A N 1
ATOM 668 C CA . SER A 1 83 ? 4.232 6.772 -5.637 1.00 85.00 83 SER A CA 1
ATOM 669 C C . SER A 1 83 ? 3.744 7.911 -6.538 1.00 85.00 83 SER A C 1
ATOM 671 O O . SER A 1 83 ? 2.545 8.154 -6.644 1.00 85.00 83 SER A O 1
ATOM 673 N N . LYS A 1 84 ? 4.658 8.567 -7.268 1.00 84.88 84 LYS A N 1
ATOM 674 C CA . LYS A 1 84 ? 4.313 9.658 -8.201 1.00 84.88 84 LYS A CA 1
ATOM 675 C C . LYS A 1 84 ? 3.416 9.188 -9.347 1.00 84.88 84 LYS A C 1
ATOM 677 O O . LYS A 1 84 ? 2.528 9.917 -9.773 1.00 84.88 84 LYS A O 1
ATOM 682 N N . ARG A 1 85 ? 3.635 7.966 -9.841 1.00 83.69 85 ARG A N 1
ATOM 683 C CA . ARG A 1 85 ? 2.804 7.361 -10.896 1.00 83.69 85 ARG A CA 1
ATOM 684 C C . ARG A 1 85 ? 1.423 6.952 -10.382 1.00 83.69 85 ARG A C 1
ATOM 686 O O . ARG A 1 85 ? 0.446 7.064 -11.114 1.00 83.69 85 ARG A O 1
ATOM 693 N N . ALA A 1 86 ? 1.339 6.546 -9.118 1.00 84.62 86 ALA A N 1
ATOM 694 C CA . ALA A 1 86 ? 0.105 6.097 -8.487 1.00 84.62 86 ALA A CA 1
ATOM 695 C C . ALA A 1 86 ? -0.887 7.227 -8.135 1.00 84.62 86 ALA A C 1
ATOM 697 O O . ALA A 1 86 ? -2.037 6.932 -7.823 1.00 84.62 86 ALA A O 1
ATOM 698 N N . VAL A 1 87 ? -0.499 8.508 -8.226 1.00 87.31 87 VAL A N 1
ATOM 699 C CA . VAL A 1 87 ? -1.336 9.664 -7.824 1.00 87.31 87 VAL A CA 1
ATOM 700 C C . VAL A 1 87 ? -2.723 9.652 -8.473 1.00 87.31 87 VAL A C 1
ATOM 702 O O . VAL A 1 87 ? -3.724 9.888 -7.800 1.00 87.31 87 VAL A O 1
ATOM 705 N N . SER A 1 88 ? -2.811 9.337 -9.770 1.00 87.88 88 SER A N 1
ATOM 706 C CA . SER A 1 88 ? -4.109 9.260 -10.454 1.00 87.88 88 SER A CA 1
ATOM 707 C C . SER A 1 88 ? -5.017 8.187 -9.846 1.00 87.88 88 SER A C 1
ATOM 709 O O . SER A 1 88 ? -6.219 8.410 -9.718 1.00 87.88 88 SER A O 1
ATOM 711 N N . HIS A 1 89 ? -4.457 7.035 -9.471 1.00 86.50 89 HIS A N 1
ATOM 712 C CA . HIS A 1 89 ? -5.206 5.942 -8.851 1.00 86.50 89 HIS A CA 1
ATOM 713 C C . HIS A 1 89 ? -5.589 6.272 -7.406 1.00 86.50 89 HIS A C 1
ATOM 715 O O . HIS A 1 89 ? -6.739 6.084 -7.026 1.00 86.50 89 HIS A O 1
ATOM 721 N N . MET A 1 90 ? -4.682 6.875 -6.632 1.00 88.94 90 MET A N 1
ATOM 722 C CA . MET A 1 90 ? -4.974 7.357 -5.276 1.00 88.94 90 MET A CA 1
ATOM 723 C C . MET A 1 90 ? -6.154 8.333 -5.249 1.00 88.94 90 MET A C 1
ATOM 725 O O . MET A 1 90 ? -7.037 8.200 -4.407 1.00 88.94 90 MET A O 1
ATOM 729 N N . ASN A 1 91 ? -6.210 9.277 -6.193 1.00 90.50 91 ASN A N 1
ATOM 730 C CA . ASN A 1 91 ? -7.310 10.241 -6.276 1.00 90.50 91 ASN A CA 1
ATOM 731 C C . ASN A 1 91 ? -8.655 9.556 -6.574 1.00 90.50 91 ASN A C 1
ATOM 733 O O . ASN A 1 91 ? -9.687 9.916 -5.997 1.00 90.50 91 ASN A O 1
ATOM 737 N N . GLN A 1 92 ? -8.651 8.554 -7.459 1.00 90.06 92 GLN A N 1
ATOM 738 C CA . GLN A 1 92 ? -9.840 7.752 -7.762 1.00 90.06 92 GLN A CA 1
ATOM 739 C C . GLN A 1 92 ? -10.291 6.954 -6.538 1.00 90.06 92 GLN A C 1
ATOM 741 O O . GLN A 1 92 ? -11.476 6.965 -6.202 1.00 90.06 92 GLN A O 1
ATOM 746 N N . LEU A 1 93 ? -9.344 6.332 -5.838 1.00 90.31 93 LEU A N 1
ATOM 747 C CA . LEU A 1 93 ? -9.607 5.536 -4.651 1.00 90.31 93 LEU A CA 1
ATOM 748 C C . LEU A 1 93 ? -10.133 6.391 -3.493 1.00 90.31 93 LEU A C 1
ATOM 750 O O . LEU A 1 93 ? -11.118 6.018 -2.867 1.00 90.31 93 LEU A O 1
ATOM 754 N N . GLN A 1 94 ? -9.554 7.569 -3.252 1.00 93.12 94 GLN A N 1
ATOM 755 C CA . GLN A 1 94 ? -10.053 8.514 -2.250 1.00 93.12 94 GLN A CA 1
ATOM 756 C C . GLN A 1 94 ? -11.490 8.939 -2.563 1.00 93.12 94 GLN A C 1
ATOM 758 O O . GLN A 1 94 ? -12.349 8.923 -1.687 1.00 93.12 94 GLN A O 1
ATOM 763 N N . THR A 1 95 ? -11.773 9.270 -3.825 1.00 93.00 95 THR A N 1
ATOM 764 C CA . THR A 1 95 ? -13.135 9.617 -4.259 1.00 93.00 95 THR A CA 1
ATOM 765 C C . THR A 1 95 ? -14.099 8.447 -4.049 1.00 93.00 95 THR A C 1
ATOM 767 O O . THR A 1 95 ? -15.242 8.636 -3.640 1.00 93.00 95 THR A O 1
ATOM 770 N N . HIS A 1 96 ? -13.660 7.221 -4.326 1.00 92.75 96 HIS A N 1
ATOM 771 C CA . HIS A 1 96 ? -14.464 6.021 -4.137 1.00 92.75 96 HIS A CA 1
ATOM 772 C C . HIS A 1 96 ? -14.711 5.700 -2.651 1.00 92.75 96 HIS A C 1
ATOM 774 O O . HIS A 1 96 ? -15.849 5.424 -2.284 1.00 92.75 96 HIS A O 1
ATOM 780 N N . ALA A 1 97 ? -13.705 5.841 -1.789 1.00 93.81 97 ALA A N 1
ATOM 781 C CA . ALA A 1 97 ? -13.825 5.661 -0.343 1.00 93.81 97 ALA A CA 1
ATOM 782 C C . ALA A 1 97 ? -14.770 6.698 0.290 1.00 93.81 97 ALA A C 1
ATOM 784 O O . ALA A 1 97 ? -15.700 6.335 1.006 1.00 93.81 97 ALA A O 1
ATOM 785 N N . VAL A 1 98 ? -14.612 7.982 -0.049 1.00 94.31 98 VAL A N 1
ATOM 786 C CA . VAL A 1 98 ? -15.480 9.055 0.469 1.00 94.31 98 VAL A CA 1
ATOM 787 C C . VAL A 1 98 ? -16.938 8.855 0.045 1.00 94.31 98 VAL A C 1
ATOM 789 O O . VAL A 1 98 ? -17.841 9.084 0.845 1.00 94.31 98 VAL A O 1
ATOM 792 N N . ARG A 1 99 ? -17.196 8.372 -1.180 1.00 94.81 99 ARG A N 1
ATOM 793 C CA . ARG A 1 99 ? -18.564 8.035 -1.626 1.00 94.81 99 ARG A CA 1
ATOM 794 C C . ARG A 1 99 ? -19.214 6.921 -0.806 1.00 94.81 99 ARG A C 1
ATOM 796 O O . ARG A 1 99 ? -20.433 6.912 -0.693 1.00 94.81 99 ARG A O 1
ATOM 803 N N . ASN A 1 100 ? -18.416 6.022 -0.240 1.00 93.19 100 ASN A N 1
ATOM 804 C CA . ASN A 1 100 ? -18.880 4.967 0.654 1.00 93.19 100 ASN A CA 1
ATOM 805 C C . ASN A 1 100 ? -18.879 5.398 2.136 1.00 93.19 100 ASN A C 1
ATOM 807 O O . ASN A 1 100 ? -19.171 4.581 3.000 1.00 93.19 100 ASN A O 1
ATOM 811 N N . THR A 1 101 ? -18.634 6.682 2.438 1.00 94.69 101 THR A N 1
ATOM 812 C CA . THR A 1 101 ? -18.571 7.247 3.804 1.00 94.69 101 THR A CA 1
ATOM 813 C C . THR A 1 101 ? -17.355 6.765 4.601 1.00 94.69 101 THR A C 1
ATOM 815 O O . THR A 1 101 ? -17.458 6.467 5.784 1.00 94.69 101 THR A O 1
ATOM 818 N N . TYR A 1 102 ? -16.198 6.606 3.950 1.00 95.12 102 TYR A N 1
ATOM 819 C CA . TYR A 1 102 ? -14.978 6.128 4.611 1.00 95.12 102 TYR A CA 1
ATOM 820 C C . TYR A 1 102 ? -14.022 7.296 4.844 1.00 95.12 102 TYR A C 1
ATOM 822 O O . TYR A 1 102 ? -13.830 8.144 3.967 1.00 95.12 102 TYR A O 1
ATOM 830 N N . ASP A 1 103 ? -13.372 7.304 6.003 1.00 95.06 103 ASP A N 1
ATOM 831 C CA . ASP A 1 103 ? -12.294 8.239 6.301 1.00 95.06 103 ASP A CA 1
ATOM 832 C C . ASP A 1 103 ? -11.060 7.863 5.473 1.00 95.06 103 ASP A C 1
ATOM 834 O O . ASP A 1 103 ? -10.697 6.691 5.383 1.00 95.06 103 ASP A O 1
ATOM 838 N N . VAL A 1 104 ? -10.368 8.847 4.897 1.00 94.88 104 VAL A N 1
ATOM 839 C CA . VAL A 1 104 ? -9.142 8.606 4.122 1.00 94.88 104 VAL A CA 1
ATOM 840 C C . VAL A 1 104 ? -7.968 9.318 4.776 1.00 94.88 104 VAL A C 1
ATOM 842 O O . VAL A 1 104 ? -8.031 10.514 5.053 1.00 94.88 104 VAL A O 1
ATOM 845 N N . GLN A 1 105 ? -6.875 8.591 4.993 1.00 94.56 105 GLN A N 1
ATOM 846 C CA . GLN A 1 105 ? -5.629 9.130 5.526 1.00 94.56 105 GLN A CA 1
ATOM 847 C C . GLN A 1 105 ? -4.462 8.721 4.632 1.00 94.56 105 GLN A C 1
ATOM 849 O O . GLN A 1 105 ? -4.267 7.540 4.364 1.00 94.56 105 GLN A O 1
ATOM 854 N N . ILE A 1 106 ? -3.654 9.688 4.204 1.00 94.19 106 ILE A N 1
ATOM 855 C CA . ILE A 1 106 ? -2.419 9.427 3.459 1.00 94.19 106 ILE A CA 1
ATOM 856 C C . ILE A 1 106 ? -1.242 9.605 4.417 1.00 94.19 106 ILE A C 1
ATOM 858 O O . ILE A 1 106 ? -1.140 10.630 5.091 1.00 94.19 106 ILE A O 1
ATOM 862 N N . ILE A 1 107 ? -0.361 8.611 4.487 1.00 94.12 107 ILE A N 1
ATOM 863 C CA . ILE A 1 107 ? 0.840 8.637 5.319 1.00 94.12 107 ILE A CA 1
ATOM 864 C C . ILE A 1 107 ? 2.061 8.495 4.421 1.00 94.12 107 ILE A C 1
ATOM 866 O O . ILE A 1 107 ? 2.190 7.521 3.680 1.00 94.12 107 ILE A O 1
ATOM 870 N N . ASN A 1 108 ? 2.976 9.456 4.519 1.00 92.75 108 ASN A N 1
ATOM 871 C CA . ASN A 1 108 ? 4.291 9.336 3.911 1.00 92.75 108 ASN A CA 1
ATOM 872 C C . ASN A 1 108 ? 5.233 8.600 4.875 1.00 92.75 108 ASN A C 1
ATOM 874 O O . ASN A 1 108 ? 5.664 9.169 5.879 1.00 92.75 108 ASN A O 1
ATOM 878 N N . GLN A 1 109 ? 5.540 7.334 4.588 1.00 90.38 109 GLN A N 1
ATOM 879 C CA . GLN A 1 109 ? 6.343 6.508 5.487 1.00 90.38 109 GLN A CA 1
ATOM 880 C C . GLN A 1 109 ? 7.812 6.931 5.561 1.00 90.38 109 GLN A C 1
ATOM 882 O O . GLN A 1 109 ? 8.439 6.679 6.585 1.00 90.38 109 GLN A O 1
ATOM 887 N N . SER A 1 110 ? 8.355 7.634 4.560 1.00 87.38 110 SER A N 1
ATOM 888 C CA . SER A 1 110 ? 9.733 8.151 4.647 1.00 87.38 110 SER A CA 1
ATOM 889 C C . SER A 1 110 ? 9.898 9.250 5.704 1.00 87.38 110 SER A C 1
ATOM 891 O O . SER A 1 110 ? 11.017 9.584 6.082 1.00 87.38 110 SER A O 1
ATOM 893 N N . LEU A 1 111 ? 8.788 9.782 6.230 1.00 86.88 111 LEU A N 1
ATOM 894 C CA . LEU A 1 111 ? 8.764 10.713 7.362 1.00 86.88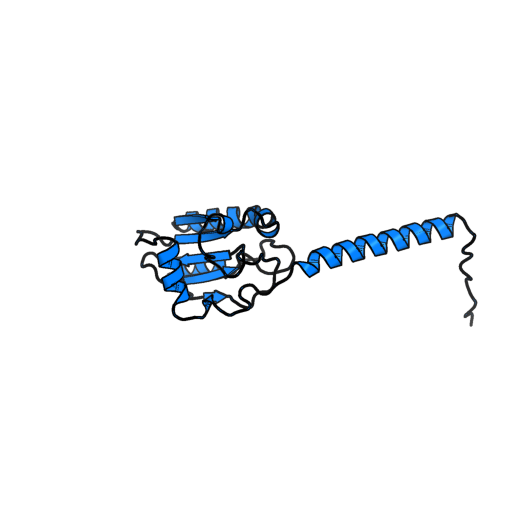 111 LEU A CA 1
ATOM 895 C C . LEU A 1 111 ? 8.481 10.018 8.704 1.00 86.88 111 LEU A C 1
ATOM 897 O O . LEU A 1 111 ? 8.425 10.676 9.743 1.00 86.88 111 LEU A O 1
ATOM 901 N N . THR A 1 112 ? 8.264 8.702 8.700 1.00 85.81 112 THR A N 1
ATOM 902 C CA . THR A 1 112 ? 7.968 7.925 9.907 1.00 85.81 112 THR A CA 1
ATOM 903 C C . THR A 1 112 ? 9.227 7.246 10.437 1.00 85.81 112 THR A C 1
ATOM 905 O O . THR A 1 112 ? 10.125 6.897 9.681 1.00 85.81 112 THR A O 1
ATOM 908 N N . ALA A 1 113 ? 9.301 7.039 11.754 1.00 82.69 113 ALA A N 1
ATOM 909 C CA . ALA A 1 113 ? 10.454 6.386 12.383 1.00 82.69 113 ALA A CA 1
ATOM 910 C C . ALA A 1 113 ? 10.546 4.876 12.083 1.00 82.69 113 ALA A C 1
ATOM 912 O O . ALA A 1 113 ? 11.563 4.252 12.372 1.00 82.69 113 ALA A O 1
ATOM 913 N N . THR A 1 114 ? 9.473 4.278 11.562 1.00 85.38 114 THR A N 1
ATOM 914 C CA . THR A 1 114 ? 9.350 2.839 11.311 1.00 85.38 114 THR A CA 1
ATOM 915 C C . THR A 1 114 ? 8.570 2.603 10.029 1.00 85.38 114 THR A C 1
ATOM 917 O O . THR A 1 114 ? 7.503 3.193 9.865 1.00 85.38 114 THR A O 1
ATOM 920 N N . ASN A 1 115 ? 9.018 1.670 9.191 1.00 88.38 115 ASN A N 1
ATOM 921 C CA . ASN A 1 115 ? 8.253 1.260 8.016 1.00 88.38 115 ASN A CA 1
ATOM 922 C C . ASN A 1 115 ? 6.890 0.688 8.413 1.00 88.38 115 ASN A C 1
ATOM 924 O O . ASN A 1 115 ? 6.792 -0.235 9.221 1.00 88.38 115 ASN A O 1
ATOM 928 N N . LEU A 1 116 ? 5.834 1.270 7.845 1.00 91.12 116 LEU A N 1
ATOM 929 C CA . LEU A 1 116 ? 4.460 0.824 8.062 1.00 91.12 116 LEU A CA 1
ATOM 930 C C . LEU A 1 116 ? 4.108 -0.360 7.158 1.00 91.12 116 LEU A C 1
ATOM 932 O O . LEU A 1 116 ? 3.418 -1.281 7.591 1.00 91.12 116 LEU A O 1
ATOM 936 N N . LEU A 1 117 ? 4.599 -0.330 5.917 1.00 91.94 117 LEU A N 1
ATOM 937 C CA . LEU A 1 117 ? 4.483 -1.415 4.952 1.00 91.94 117 LEU A CA 1
ATOM 938 C C . LEU A 1 117 ? 5.873 -1.855 4.477 1.00 91.94 117 LEU A C 1
ATOM 940 O O . LEU A 1 117 ? 6.772 -1.009 4.387 1.00 91.94 117 LEU A O 1
ATOM 944 N N . PRO A 1 118 ? 6.045 -3.146 4.128 1.00 90.38 118 PRO A N 1
ATOM 945 C CA . PRO A 1 118 ? 7.305 -3.656 3.591 1.00 90.38 118 PRO A CA 1
ATOM 946 C C . PRO A 1 118 ? 7.722 -2.906 2.326 1.00 90.38 118 PRO A C 1
ATOM 948 O O . PRO A 1 118 ? 8.879 -2.506 2.201 1.00 90.38 118 PRO A O 1
ATOM 951 N N . ASN A 1 119 ? 6.764 -2.656 1.427 1.00 90.50 119 ASN A N 1
ATOM 952 C CA . ASN A 1 119 ? 6.960 -1.856 0.227 1.00 90.50 119 ASN A CA 1
ATOM 953 C C . ASN A 1 119 ? 5.801 -0.864 -0.010 1.00 90.50 119 ASN A C 1
ATOM 955 O O . ASN A 1 119 ? 4.682 -1.057 0.464 1.00 90.50 119 ASN A O 1
ATOM 959 N N . THR A 1 120 ? 6.060 0.195 -0.784 1.00 90.56 120 THR A N 1
ATOM 960 C CA . THR A 1 120 ? 5.093 1.252 -1.154 1.00 90.56 120 THR A CA 1
ATOM 961 C C . THR A 1 120 ? 5.001 1.452 -2.669 1.00 90.56 120 THR A C 1
ATOM 963 O O . THR A 1 120 ? 5.946 1.120 -3.387 1.00 90.56 120 THR A O 1
ATOM 966 N N . PRO A 1 121 ? 3.906 2.024 -3.205 1.00 90.62 121 PRO A N 1
ATOM 967 C CA . PRO A 1 121 ? 2.681 2.444 -2.517 1.00 90.62 121 PRO A CA 1
ATOM 968 C C . PRO A 1 121 ? 1.760 1.270 -2.150 1.00 90.62 121 PRO A C 1
ATOM 970 O O . PRO A 1 121 ? 1.606 0.313 -2.913 1.00 90.62 121 PRO A O 1
ATOM 973 N N . GLY A 1 122 ? 1.112 1.373 -0.992 1.00 92.75 122 GLY A N 1
ATOM 974 C CA . GLY A 1 122 ? 0.193 0.365 -0.462 1.00 92.75 122 GLY A CA 1
ATOM 975 C C . GLY A 1 122 ? -0.999 0.979 0.266 1.00 92.75 122 GLY A C 1
ATOM 976 O O . GLY A 1 122 ? -1.051 2.190 0.486 1.00 92.75 122 GLY A O 1
ATOM 977 N N . ALA A 1 123 ? -1.967 0.144 0.627 1.00 94.44 123 ALA A N 1
ATOM 978 C CA . ALA A 1 123 ? -3.153 0.556 1.362 1.00 94.44 123 ALA A CA 1
ATOM 979 C C . ALA A 1 123 ? -3.502 -0.444 2.466 1.00 94.44 123 ALA A C 1
ATOM 981 O O . ALA A 1 123 ? -3.292 -1.650 2.323 1.00 94.44 123 ALA A O 1
ATOM 982 N N . VAL A 1 124 ? -4.068 0.083 3.548 1.00 95.75 124 VAL A N 1
ATOM 983 C CA . VAL A 1 124 ? -4.650 -0.669 4.656 1.00 95.75 124 VAL A CA 1
ATOM 984 C C . VAL A 1 124 ? -6.060 -0.140 4.897 1.00 95.75 124 VAL A C 1
ATOM 986 O O . VAL A 1 124 ? -6.237 1.054 5.123 1.00 95.75 124 VAL A O 1
ATOM 989 N N . LEU A 1 125 ? -7.062 -1.013 4.838 1.00 95.88 125 LEU A N 1
ATOM 990 C CA . LEU A 1 125 ? -8.451 -0.697 5.164 1.00 95.88 125 LEU A CA 1
ATOM 991 C C . LEU A 1 125 ? -8.782 -1.305 6.523 1.00 95.88 125 LEU A C 1
ATOM 993 O O . LEU A 1 125 ? -8.615 -2.511 6.723 1.00 95.88 125 LEU A O 1
ATOM 997 N N . LEU A 1 126 ? -9.250 -0.459 7.432 1.00 95.62 126 LEU A N 1
ATOM 998 C CA . LEU A 1 126 ? -9.768 -0.849 8.735 1.00 95.62 126 LEU A CA 1
ATOM 999 C C . LEU A 1 126 ? -11.263 -0.546 8.776 1.00 95.62 126 LEU 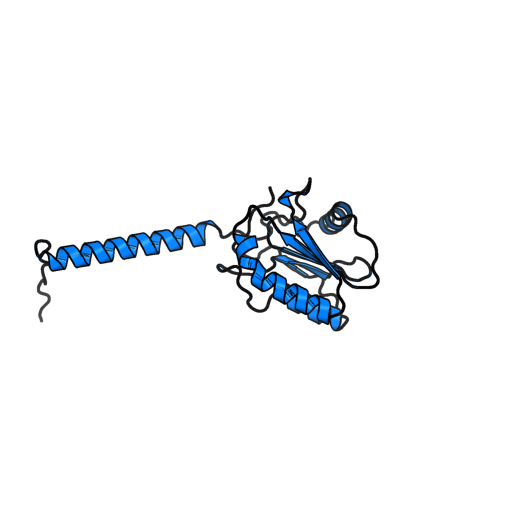A C 1
ATOM 1001 O O . LEU A 1 126 ? -11.697 0.489 8.263 1.00 95.62 126 LEU A O 1
ATOM 1005 N N . ASP A 1 127 ? -12.047 -1.423 9.389 1.00 94.88 127 ASP A N 1
ATOM 1006 C CA . ASP A 1 127 ? -13.444 -1.116 9.682 1.00 94.88 127 ASP A CA 1
ATOM 1007 C C . ASP A 1 127 ? -13.557 -0.072 10.820 1.00 94.88 127 ASP A C 1
ATOM 1009 O O . ASP A 1 127 ? -12.556 0.399 11.373 1.00 94.88 127 ASP A O 1
ATOM 1013 N N . ALA A 1 128 ? -14.786 0.303 11.184 1.00 93.00 128 ALA A N 1
ATOM 1014 C CA . ALA A 1 128 ? -15.029 1.246 12.280 1.00 93.00 128 ALA A CA 1
ATOM 1015 C C . ALA A 1 128 ? -14.548 0.717 13.654 1.00 93.00 128 ALA A C 1
ATOM 1017 O O . ALA A 1 128 ? -14.203 1.499 14.543 1.00 93.00 128 ALA A O 1
ATOM 1018 N N . SER A 1 129 ? -14.481 -0.611 13.824 1.00 91.75 129 SER A N 1
ATOM 1019 C CA . SER A 1 129 ? -14.031 -1.275 15.054 1.00 91.75 129 SER A CA 1
ATOM 1020 C C . SER A 1 129 ? -12.504 -1.425 15.154 1.00 91.75 129 SER A C 1
ATOM 1022 O O . SER A 1 129 ? -11.978 -1.709 16.233 1.00 91.75 129 SER A O 1
ATOM 1024 N N . GLY A 1 130 ? -11.780 -1.175 14.059 1.00 91.94 130 GLY A N 1
ATOM 1025 C CA . GLY A 1 130 ? -10.333 -1.355 13.954 1.00 91.94 130 GLY A CA 1
ATOM 1026 C C . GLY A 1 130 ? -9.906 -2.768 13.565 1.00 91.94 130 GLY A C 1
ATOM 1027 O O . GLY A 1 130 ? -8.732 -3.121 13.743 1.00 91.94 130 GLY A O 1
ATOM 1028 N N . GLU A 1 131 ? -10.833 -3.580 13.064 1.00 93.12 131 GLU A N 1
ATOM 1029 C CA . GLU A 1 131 ? -10.550 -4.859 12.430 1.00 93.12 131 GLU A CA 1
ATOM 1030 C C . GLU A 1 131 ? -9.939 -4.639 11.042 1.00 93.12 131 GLU A C 1
ATOM 1032 O O . GLU A 1 131 ? -10.290 -3.711 10.308 1.00 93.12 131 GLU A O 1
ATOM 1037 N N . LEU A 1 132 ? -8.985 -5.500 10.685 1.00 94.38 132 LEU A N 1
ATOM 1038 C CA . LEU A 1 132 ? -8.345 -5.463 9.381 1.00 94.38 132 LEU A CA 1
ATOM 1039 C C . LEU A 1 132 ? -9.302 -5.979 8.304 1.00 94.38 132 LEU A C 1
ATOM 1041 O O . LEU A 1 132 ? -9.781 -7.105 8.390 1.00 94.38 132 LEU A O 1
ATOM 1045 N N . VAL A 1 133 ? -9.521 -5.169 7.270 1.00 95.12 133 VAL A N 1
ATOM 1046 C CA . VAL A 1 133 ? -10.346 -5.533 6.109 1.00 95.12 133 VAL A CA 1
ATOM 1047 C C . VAL A 1 133 ? -9.489 -5.807 4.885 1.00 95.12 133 VAL A C 1
ATOM 1049 O O . VAL A 1 133 ? -9.729 -6.766 4.151 1.00 95.12 133 VAL A O 1
ATOM 1052 N N . TYR A 1 134 ? -8.472 -4.974 4.671 1.00 95.12 134 TYR A N 1
ATOM 1053 C CA . TYR A 1 134 ? -7.515 -5.137 3.586 1.00 95.12 134 TYR A CA 1
ATOM 1054 C C . TYR A 1 134 ? -6.133 -4.656 4.004 1.00 95.12 134 TYR A C 1
ATOM 1056 O O . TYR A 1 134 ? -6.016 -3.620 4.658 1.00 95.12 134 TYR A O 1
ATOM 1064 N N . ALA A 1 135 ? -5.086 -5.350 3.571 1.00 94.88 135 ALA A N 1
ATOM 1065 C CA . ALA A 1 135 ? -3.734 -4.813 3.551 1.00 94.88 135 ALA A CA 1
ATOM 1066 C C . ALA A 1 135 ? -2.965 -5.335 2.341 1.00 94.88 135 ALA A C 1
ATOM 1068 O O . ALA A 1 135 ? -2.890 -6.541 2.113 1.00 94.88 135 ALA A O 1
ATOM 1069 N N . GLY A 1 136 ? -2.352 -4.439 1.576 1.00 92.62 136 GLY A N 1
ATOM 1070 C CA . GLY A 1 136 ? -1.627 -4.857 0.385 1.00 92.62 136 GLY A CA 1
ATOM 1071 C C . GLY A 1 136 ? -1.173 -3.702 -0.497 1.00 92.62 136 GLY A C 1
ATOM 1072 O O . GLY A 1 136 ? -1.252 -2.534 -0.098 1.00 92.62 136 GLY A O 1
ATOM 1073 N N . PRO A 1 137 ? -0.710 -4.005 -1.719 1.00 91.12 137 PRO A N 1
ATOM 1074 C CA . PRO A 1 137 ? -0.330 -2.987 -2.680 1.00 91.12 137 PRO A CA 1
ATOM 1075 C C . PRO A 1 137 ? -1.538 -2.157 -3.098 1.00 91.12 137 PRO A C 1
ATOM 1077 O O . PRO A 1 137 ? -2.674 -2.635 -3.112 1.00 91.12 137 PRO A O 1
ATOM 1080 N N . LEU A 1 138 ? -1.279 -0.917 -3.508 1.00 87.44 138 LEU A N 1
ATOM 1081 C CA . LEU A 1 138 ? -2.329 -0.073 -4.068 1.00 87.44 138 LEU A CA 1
ATOM 1082 C C . LEU A 1 138 ? -2.784 -0.596 -5.441 1.00 87.44 138 LEU A C 1
ATOM 1084 O O . LEU A 1 138 ? -3.964 -0.584 -5.757 1.00 87.44 138 LEU A O 1
ATOM 1088 N N . SER A 1 139 ? -1.845 -1.084 -6.253 1.00 78.81 139 SER A N 1
ATOM 1089 C CA . SER A 1 139 ? -2.079 -1.579 -7.614 1.00 78.81 139 SER A CA 1
ATOM 1090 C C . SER A 1 139 ? -1.172 -2.769 -7.932 1.00 78.81 139 SER A C 1
ATOM 1092 O O . SER A 1 139 ? -0.109 -2.936 -7.324 1.00 78.81 139 SER A O 1
ATOM 1094 N N . GLN A 1 140 ? -1.564 -3.575 -8.920 1.00 73.69 140 GLN A N 1
ATOM 1095 C CA . GLN A 1 140 ? -0.734 -4.649 -9.474 1.00 73.69 140 GLN A CA 1
ATOM 1096 C C . GLN A 1 140 ? -0.114 -4.251 -10.819 1.00 73.69 140 GLN A C 1
ATOM 1098 O O . GLN A 1 140 ? -0.625 -3.384 -11.528 1.00 73.69 140 GLN A O 1
ATOM 1103 N N . GLY A 1 141 ? 0.981 -4.918 -11.192 1.00 69.94 141 GLY A N 1
ATOM 1104 C CA . GLY A 1 141 ? 1.548 -4.830 -12.535 1.00 69.94 141 GLY A CA 1
ATOM 1105 C C . GLY A 1 141 ? 2.616 -3.751 -12.742 1.00 69.94 141 GLY A C 1
ATOM 1106 O O . GLY A 1 141 ? 3.010 -3.005 -11.845 1.00 69.94 141 GLY A O 1
ATOM 1107 N N . LEU A 1 142 ? 3.127 -3.720 -13.975 1.00 64.31 142 LEU A N 1
ATOM 1108 C CA . LEU A 1 142 ? 4.339 -2.991 -14.373 1.00 64.31 142 LEU A CA 1
ATOM 1109 C C . LEU A 1 142 ? 4.172 -1.470 -14.404 1.00 64.31 142 LEU A C 1
ATOM 1111 O O . LEU A 1 142 ? 5.138 -0.733 -14.229 1.00 64.31 142 LEU A O 1
ATOM 1115 N N . ALA A 1 143 ? 2.950 -1.001 -14.643 1.00 62.72 143 ALA A N 1
ATOM 1116 C CA . ALA A 1 143 ? 2.680 0.402 -14.925 1.00 62.72 143 ALA A CA 1
ATOM 1117 C C . ALA A 1 143 ? 2.231 1.217 -13.697 1.00 62.72 143 ALA A C 1
ATOM 1119 O O . ALA A 1 143 ? 1.979 2.411 -13.844 1.00 62.72 143 ALA A O 1
ATOM 1120 N N . CYS A 1 144 ? 2.103 0.612 -12.503 1.00 64.12 144 CYS A N 1
ATOM 1121 C CA . CYS A 1 144 ? 1.419 1.225 -11.343 1.00 64.12 144 CYS A CA 1
ATOM 1122 C C . CYS A 1 144 ? 0.041 1.829 -11.697 1.00 64.12 144 CYS A C 1
ATOM 1124 O O . CYS A 1 144 ? -0.418 2.747 -11.019 1.00 64.12 144 CYS A O 1
ATOM 1126 N N . SER A 1 145 ? -0.576 1.397 -12.800 1.00 58.84 145 SER A N 1
ATOM 1127 C CA . SER A 1 145 ? -1.775 2.013 -13.359 1.00 58.84 145 SER A CA 1
ATOM 1128 C C . SER A 1 145 ? -3.006 1.229 -12.935 1.00 58.84 145 SER A C 1
ATOM 1130 O O . SER A 1 145 ? -2.990 0.001 -12.992 1.00 58.84 145 SER A O 1
ATOM 1132 N N . ALA A 1 146 ? -4.066 1.949 -12.575 1.00 56.00 146 ALA A N 1
ATOM 1133 C CA . ALA A 1 146 ? -5.343 1.407 -12.135 1.00 56.00 146 ALA A CA 1
ATOM 1134 C C . ALA A 1 146 ? -5.902 0.364 -13.122 1.00 56.00 146 ALA A C 1
ATOM 1136 O O . ALA A 1 146 ? -6.436 0.708 -14.176 1.00 56.00 146 ALA A O 1
ATOM 1137 N N . SER A 1 147 ? -5.813 -0.915 -12.771 1.00 52.50 147 SER A N 1
ATOM 1138 C CA . SER A 1 147 ? -6.690 -1.953 -13.308 1.00 52.50 147 SER A CA 1
ATOM 1139 C C . SER A 1 147 ? -7.469 -2.514 -12.126 1.00 52.50 147 SER A C 1
ATOM 1141 O O . SER A 1 147 ? -6.868 -3.223 -11.324 1.00 52.50 147 SER A O 1
ATOM 1143 N N . SER A 1 148 ? -8.742 -2.108 -11.986 1.00 59.81 148 SER A N 1
ATOM 1144 C CA . SER A 1 148 ? -9.747 -2.612 -11.022 1.00 59.81 148 SER A CA 1
ATOM 1145 C C . SER A 1 148 ? -9.130 -3.255 -9.772 1.00 59.81 148 SER A C 1
ATOM 1147 O O . SER A 1 148 ? -8.957 -4.476 -9.717 1.00 59.81 148 SER A O 1
ATOM 1149 N N . GLY A 1 149 ? -8.684 -2.411 -8.841 1.00 72.50 149 GLY A N 1
ATOM 1150 C CA . GLY A 1 149 ? -7.800 -2.813 -7.757 1.00 72.50 149 GLY A CA 1
ATOM 1151 C C . GLY A 1 149 ? -8.491 -3.632 -6.667 1.00 72.50 149 GLY A C 1
ATOM 1152 O O . GLY A 1 149 ? -9.697 -3.554 -6.436 1.00 72.50 149 GLY A O 1
ATOM 1153 N N . PHE A 1 150 ? -7.683 -4.426 -5.966 1.00 84.88 150 PHE A N 1
ATOM 1154 C CA . PHE A 1 150 ? -8.099 -5.199 -4.791 1.00 84.88 150 PHE A CA 1
ATOM 1155 C C . PHE A 1 150 ? -8.653 -4.302 -3.680 1.00 84.88 150 PHE A C 1
ATOM 1157 O O . PHE A 1 150 ? -9.482 -4.747 -2.890 1.00 84.88 150 PHE A O 1
ATOM 1164 N N . VAL A 1 151 ? -8.212 -3.041 -3.636 1.00 91.12 151 VAL A N 1
ATOM 1165 C CA . VAL A 1 151 ? -8.648 -2.071 -2.632 1.00 91.12 151 VAL A CA 1
ATOM 1166 C C . VAL A 1 151 ? -10.089 -1.635 -2.878 1.00 91.12 151 VAL A C 1
ATOM 1168 O O . VAL A 1 151 ? -10.872 -1.602 -1.937 1.00 91.12 151 VAL A O 1
ATOM 1171 N N . GLU A 1 152 ? -10.461 -1.348 -4.126 1.00 91.81 152 GLU A N 1
ATOM 1172 C CA . GLU A 1 152 ? -11.837 -1.017 -4.506 1.00 91.81 152 GLU A CA 1
ATOM 1173 C C . GLU A 1 152 ? -12.784 -2.172 -4.192 1.00 91.81 152 GLU A C 1
ATOM 1175 O O . GLU A 1 152 ? -13.813 -1.960 -3.563 1.00 91.81 152 GLU A O 1
ATOM 1180 N N . LEU A 1 153 ? -12.387 -3.406 -4.519 1.00 90.94 153 LEU A N 1
ATOM 1181 C CA . LEU A 1 153 ? -13.174 -4.588 -4.168 1.00 90.94 153 LEU A CA 1
ATOM 1182 C C . LEU A 1 153 ? -13.359 -4.727 -2.648 1.00 90.94 153 LEU A C 1
ATOM 1184 O O . LEU A 1 153 ? -14.447 -5.064 -2.189 1.00 90.94 153 LEU A O 1
ATOM 1188 N N . ALA A 1 154 ? -12.316 -4.463 -1.857 1.00 93.56 154 ALA A N 1
ATOM 1189 C CA . ALA A 1 154 ? -12.414 -4.507 -0.400 1.00 93.56 154 ALA A CA 1
ATOM 1190 C C . ALA A 1 154 ? -13.328 -3.404 0.162 1.00 93.56 154 ALA A C 1
ATOM 1192 O O . ALA A 1 154 ? -14.064 -3.661 1.115 1.00 93.56 154 ALA A O 1
ATOM 1193 N N . ILE A 1 155 ? -13.308 -2.206 -0.434 1.00 94.50 155 ILE A N 1
ATOM 1194 C CA . ILE A 1 155 ? -14.222 -1.108 -0.090 1.00 94.50 155 ILE A CA 1
ATOM 1195 C C . ILE A 1 155 ? -15.666 -1.505 -0.411 1.00 94.50 155 ILE A C 1
ATOM 1197 O O . ILE A 1 155 ? -16.527 -1.410 0.458 1.00 94.50 155 ILE A O 1
ATOM 1201 N N . ASP A 1 156 ? -15.927 -2.002 -1.619 1.00 94.12 156 ASP A N 1
ATOM 1202 C CA . ASP A 1 156 ? -17.269 -2.405 -2.046 1.00 94.12 156 ASP A CA 1
ATOM 1203 C C . ASP A 1 156 ? -17.822 -3.554 -1.184 1.00 94.12 156 ASP A C 1
ATOM 1205 O O . ASP A 1 156 ? -18.979 -3.519 -0.758 1.00 94.12 156 ASP A O 1
ATOM 1209 N N . ASN A 1 157 ? -16.990 -4.549 -0.856 1.00 94.38 157 ASN A N 1
ATOM 1210 C CA . ASN A 1 157 ? -17.384 -5.655 0.019 1.00 94.38 157 ASN A CA 1
ATOM 1211 C C . ASN A 1 157 ? -17.737 -5.170 1.426 1.00 94.38 157 ASN A C 1
ATOM 1213 O O . ASN A 1 157 ? -18.769 -5.568 1.969 1.00 94.38 157 ASN A O 1
ATOM 1217 N N . LEU A 1 158 ? -16.915 -4.293 2.009 1.00 95.62 158 LEU A N 1
ATOM 1218 C CA . LEU A 1 158 ? -17.180 -3.761 3.341 1.00 95.62 158 LEU A CA 1
ATOM 1219 C C . LEU A 1 158 ? -18.444 -2.892 3.351 1.00 95.62 158 LEU A C 1
ATOM 1221 O O . LEU A 1 158 ? -19.234 -2.983 4.288 1.00 95.62 158 LEU A O 1
ATOM 1225 N N . ALA A 1 159 ? -18.689 -2.116 2.291 1.00 94.19 159 ALA A N 1
ATOM 1226 C CA . ALA A 1 159 ? -19.907 -1.322 2.134 1.00 94.19 159 ALA A CA 1
ATOM 1227 C C . ALA A 1 159 ? -21.157 -2.213 2.030 1.00 94.19 159 ALA A C 1
ATOM 1229 O O . ALA A 1 159 ? -22.224 -1.844 2.516 1.00 94.19 159 ALA A O 1
ATOM 1230 N N . ALA A 1 160 ? -21.012 -3.414 1.465 1.00 94.62 160 ALA A N 1
ATOM 1231 C CA . ALA A 1 160 ? -22.044 -4.446 1.442 1.00 94.62 160 ALA A CA 1
ATOM 1232 C C . ALA A 1 160 ? -22.170 -5.243 2.762 1.00 94.62 160 ALA A C 1
ATOM 1234 O O . ALA A 1 160 ? -23.005 -6.142 2.848 1.00 94.62 160 ALA A O 1
ATOM 1235 N N . GLY A 1 161 ? -21.374 -4.923 3.790 1.00 92.69 161 GLY A N 1
ATOM 1236 C CA . GLY A 1 161 ? -21.403 -5.575 5.102 1.00 92.69 161 GLY A CA 1
ATOM 1237 C C . GLY A 1 161 ? -20.489 -6.797 5.237 1.00 92.69 161 GLY A C 1
ATOM 1238 O O . GLY A 1 161 ? -20.618 -7.545 6.205 1.00 92.69 161 GLY A O 1
ATOM 1239 N N . PHE A 1 162 ? -19.566 -7.014 4.295 1.00 93.38 162 PHE A N 1
ATOM 1240 C CA . PHE A 1 162 ? -18.645 -8.151 4.296 1.00 93.38 162 PHE A CA 1
ATOM 1241 C C . PHE A 1 162 ? -17.203 -7.715 4.563 1.00 93.38 162 PHE A C 1
ATOM 1243 O O . PHE A 1 162 ? -16.566 -7.053 3.742 1.00 93.38 162 PHE A O 1
ATOM 1250 N N . ASN A 1 163 ? -16.641 -8.165 5.686 1.00 93.31 163 ASN A N 1
ATOM 1251 C CA . ASN A 1 163 ? -15.213 -8.025 5.937 1.00 93.31 163 ASN A CA 1
ATOM 1252 C C . ASN A 1 163 ? -14.438 -9.061 5.097 1.00 93.31 163 ASN A C 1
ATOM 1254 O O . ASN A 1 163 ? -14.568 -10.267 5.304 1.00 93.31 163 ASN A O 1
ATOM 1258 N N . SER A 1 164 ? -13.641 -8.585 4.135 1.00 88.31 164 SER A N 1
ATOM 1259 C CA . SER A 1 164 ? -12.858 -9.452 3.241 1.00 88.31 164 SER A CA 1
ATOM 1260 C C . SER A 1 164 ? -11.631 -10.077 3.914 1.00 88.31 164 SER A C 1
ATOM 1262 O O . SER A 1 164 ? -11.127 -11.072 3.399 1.00 88.31 164 SER A O 1
ATOM 1264 N N . ASN A 1 165 ? -11.140 -9.491 5.016 1.00 91.25 165 ASN A N 1
ATOM 1265 C CA . ASN A 1 165 ? -9.901 -9.859 5.711 1.00 91.25 165 ASN A CA 1
ATOM 1266 C C . ASN A 1 165 ? -8.764 -10.247 4.741 1.00 91.25 165 ASN A C 1
ATOM 1268 O O . ASN A 1 165 ? -8.163 -11.321 4.824 1.00 91.25 165 ASN A O 1
ATOM 1272 N N . LEU A 1 166 ? -8.539 -9.392 3.741 1.00 90.44 166 LEU A N 1
ATOM 1273 C CA . LEU A 1 166 ? -7.702 -9.709 2.594 1.00 90.44 166 LEU A CA 1
ATOM 1274 C C . LEU A 1 166 ? -6.299 -9.125 2.771 1.00 90.44 166 LEU A C 1
ATOM 1276 O O . LEU A 1 166 ? -6.104 -7.914 2.687 1.00 90.44 166 LEU A O 1
ATOM 1280 N N . VAL A 1 167 ? -5.306 -9.994 2.947 1.00 92.00 167 VAL A N 1
ATOM 1281 C CA . VAL A 1 167 ? -3.890 -9.609 2.989 1.00 92.00 167 VAL A CA 1
ATOM 1282 C C . VAL A 1 167 ? -3.203 -10.071 1.706 1.00 92.00 167 VAL A C 1
ATOM 1284 O O . VAL A 1 167 ? -3.174 -11.262 1.406 1.00 92.00 167 VAL A O 1
ATOM 1287 N N . VAL A 1 168 ? -2.660 -9.130 0.933 1.00 89.75 168 VAL A N 1
ATOM 1288 C CA . VAL A 1 168 ? -2.017 -9.395 -0.362 1.00 89.75 168 VAL A CA 1
ATOM 1289 C C . VAL A 1 168 ? -0.513 -9.149 -0.252 1.00 89.75 168 VAL A C 1
ATOM 1291 O O . VAL A 1 168 ? -0.058 -8.007 -0.310 1.00 89.75 168 VAL A O 1
ATOM 1294 N N . THR A 1 169 ? 0.263 -10.227 -0.132 1.00 87.12 169 THR A N 1
ATOM 1295 C CA . THR A 1 169 ? 1.730 -10.193 0.039 1.00 87.12 169 THR A CA 1
ATOM 1296 C C . THR A 1 169 ? 2.503 -10.466 -1.255 1.00 87.12 169 THR A C 1
ATOM 1298 O O . THR A 1 169 ? 3.476 -9.776 -1.562 1.00 87.12 169 THR A O 1
ATOM 1301 N N . ASP A 1 170 ? 2.029 -11.413 -2.070 1.00 83.75 170 ASP A N 1
ATOM 1302 C CA . ASP A 1 170 ? 2.773 -11.973 -3.213 1.00 83.75 170 ASP A CA 1
ATOM 1303 C C . ASP A 1 170 ? 2.587 -11.229 -4.546 1.00 83.75 170 ASP A C 1
ATOM 1305 O O . ASP A 1 170 ? 3.001 -11.693 -5.614 1.00 83.75 170 ASP A O 1
ATOM 1309 N N . SER A 1 171 ? 1.971 -10.048 -4.519 1.00 82.56 171 SER A N 1
ATOM 1310 C CA . SER A 1 171 ? 1.800 -9.245 -5.729 1.00 82.56 171 SER A CA 1
ATOM 1311 C C . SER A 1 171 ? 3.146 -8.754 -6.258 1.00 82.56 171 SER A C 1
ATOM 1313 O O . SER A 1 171 ? 3.987 -8.288 -5.489 1.00 82.56 171 SER A O 1
ATOM 1315 N N . LYS A 1 172 ? 3.332 -8.797 -7.582 1.00 82.81 172 LYS A N 1
ATOM 1316 C CA . LYS A 1 172 ? 4.501 -8.231 -8.269 1.00 82.81 172 LYS A CA 1
ATOM 1317 C C . LYS A 1 172 ? 4.137 -6.924 -8.960 1.00 82.81 172 LYS A C 1
ATOM 1319 O O . LYS A 1 172 ? 3.165 -6.852 -9.715 1.00 82.81 172 LYS A O 1
ATOM 1324 N N . GLY A 1 173 ? 4.955 -5.903 -8.747 1.00 80.94 173 GLY A N 1
ATOM 1325 C CA . GLY A 1 173 ? 4.743 -4.584 -9.329 1.00 80.94 173 GLY A CA 1
ATOM 1326 C C . GLY A 1 173 ? 5.928 -3.656 -9.105 1.00 80.94 173 GLY A C 1
ATOM 1327 O O . GLY A 1 173 ? 6.935 -4.044 -8.515 1.00 80.94 173 GLY A O 1
ATOM 1328 N N . CYS A 1 174 ? 5.808 -2.424 -9.599 1.00 82.00 174 CYS A N 1
ATOM 1329 C CA . CYS A 1 174 ? 6.730 -1.346 -9.241 1.00 82.00 174 CYS A CA 1
ATOM 1330 C C . CYS A 1 174 ? 6.406 -0.915 -7.814 1.00 82.00 174 CYS A C 1
ATOM 1332 O O . CYS A 1 174 ? 5.469 -0.145 -7.581 1.00 82.00 174 CYS A O 1
ATOM 1334 N N . TYR A 1 175 ? 7.183 -1.449 -6.878 1.00 85.06 175 TYR A N 1
ATOM 1335 C CA . TYR A 1 175 ? 7.135 -1.071 -5.477 1.00 85.06 175 TYR A CA 1
ATOM 1336 C C . TYR A 1 175 ? 8.514 -0.610 -5.019 1.00 85.06 175 TYR A C 1
ATOM 1338 O O . TYR A 1 175 ? 9.542 -1.094 -5.492 1.00 85.06 175 TYR A O 1
ATOM 1346 N N . CYS A 1 176 ? 8.527 0.331 -4.088 1.00 83.88 176 CYS A N 1
ATOM 1347 C CA . CYS A 1 176 ? 9.728 0.795 -3.426 1.00 83.88 176 CYS A CA 1
ATOM 1348 C C . CYS A 1 176 ? 9.854 0.134 -2.070 1.00 83.88 176 CYS A C 1
ATOM 1350 O O . CYS A 1 176 ? 8.876 0.040 -1.329 1.00 83.88 176 CYS A O 1
ATOM 1352 N N . LYS A 1 177 ? 11.074 -0.301 -1.762 1.00 79.62 177 LYS A N 1
ATOM 1353 C CA . LYS A 1 177 ? 11.396 -0.871 -0.464 1.00 79.62 177 LYS A CA 1
ATOM 1354 C C . LYS A 1 177 ? 11.197 0.159 0.634 1.00 79.62 177 LYS A C 1
ATOM 1356 O O . LYS A 1 177 ? 11.650 1.289 0.475 1.00 79.62 177 LYS A O 1
ATOM 1361 N N . GLY A 1 178 ? 10.549 -0.238 1.725 1.00 66.31 178 GLY A N 1
ATOM 1362 C CA . GLY A 1 178 ? 10.558 0.555 2.946 1.00 66.31 178 GLY A CA 1
ATOM 1363 C C . GLY A 1 178 ? 11.997 0.800 3.401 1.00 66.31 178 GLY A C 1
ATOM 1364 O O . GLY A 1 178 ? 12.805 -0.134 3.430 1.00 66.31 178 GLY A O 1
ATOM 1365 N N . SER A 1 179 ? 12.322 2.067 3.663 1.00 53.00 179 SER A N 1
ATOM 1366 C CA . SER A 1 179 ? 13.654 2.557 4.042 1.00 53.00 179 SER A CA 1
ATOM 1367 C C . SER A 1 179 ? 13.982 2.289 5.499 1.00 53.00 179 SER A C 1
ATOM 1369 O O . SER A 1 179 ? 13.103 2.587 6.337 1.00 53.00 179 SER A O 1
#